Protein 1R9C (pdb70)

Foldseek 3Di:
DDPDDDAAEEEAQDPVLVVCVCCLQQVWAWDDWCVVDDPDPWTKTWTDRPNHIYIYTYDAFDPAADPDEEEDEDAPVCVVVNVVSCVVSPWAWDDWPVCGWTWTAGPRNHIYIYGNDDPVVVVVD/DDPDDDAEEEEAADVVQVVCLCCQQQVWDWDADCPKTWTDSPNHIYMYHYDAFPPDADPDEEEDEDAPVCVVVNVVSCVVSVWAWDDWDPDPWTKIWTARPRRHIYMYIHDDPVVVVD

Structure (mmCIF, N/CA/C/O backbone):
data_1R9C
#
_entry.id   1R9C
#
_cell.length_a   45.034
_cell.length_b   84.024
_cell.length_c   66.861
_cell.angle_alpha   90.00
_cell.angle_beta   90.00
_cell.angle_gamma   90.00
#
_symmetry.space_group_name_H-M   'P 21 21 2'
#
loop_
_entity.id
_entity.type
_entity.pdbx_description
1 polymer 'glutathione transferase'
2 non-polymer 'MANGANESE (II) ION'
3 water water
#
loop_
_atom_site.group_PDB
_atom_site.id
_atom_site.type_symbol
_atom_site.label_atom_id
_atom_site.label_alt_id
_atom_site.label_comp_id
_atom_site.label_asym_id
_atom_site.label_entity_id
_atom_site.label_seq_id
_atom_site.pdbx_PDB_ins_code
_atom_site.Cartn_x
_atom_site.Cartn_y
_atom_site.Cartn_z
_atom_site.occupancy
_atom_site.B_iso_or_equiv
_atom_site.auth_seq_id
_atom_site.auth_comp_id
_atom_site.auth_asym_id
_atom_site.auth_atom_id
_atom_site.pdbx_PDB_model_num
ATOM 1 N N . MET A 1 1 ? 0.647 32.140 51.616 1.00 28.69 1 MET A N 1
ATOM 2 C CA . MET A 1 1 ? 1.047 31.454 50.349 1.00 29.09 1 MET A CA 1
ATOM 3 C C . MET A 1 1 ? 2.517 31.012 50.332 1.00 28.38 1 MET A C 1
ATOM 4 O O . MET A 1 1 ? 3.408 31.768 50.763 1.00 28.14 1 MET A O 1
ATOM 9 N N . ILE A 1 2 ? 2.748 29.791 49.833 1.00 26.64 2 ILE A N 1
ATOM 10 C CA . ILE A 1 2 ? 4.088 29.223 49.645 1.00 25.90 2 ILE A CA 1
ATOM 11 C C . ILE A 1 2 ? 4.670 29.862 48.365 1.00 26.13 2 ILE A C 1
ATOM 12 O O . ILE A 1 2 ? 4.049 29.819 47.296 1.00 25.54 2 ILE A O 1
ATOM 17 N N . GLU A 1 3 ? 5.837 30.483 48.485 1.00 25.34 3 GLU A N 1
ATOM 18 C CA . GLU A 1 3 ? 6.436 31.178 47.348 1.00 24.57 3 GLU A CA 1
ATOM 19 C C . GLU A 1 3 ? 7.177 30.239 46.394 1.00 24.56 3 GLU A C 1
ATOM 20 O O . GLU A 1 3 ? 7.360 30.563 45.215 1.00 25.34 3 GLU A O 1
ATOM 26 N N . GLY A 1 4 ? 7.563 29.065 46.895 1.00 22.90 4 GLY A N 1
ATOM 27 C CA . GLY A 1 4 ? 8.356 28.099 46.157 1.00 22.70 4 GLY A CA 1
ATOM 28 C C . GLY A 1 4 ? 9.233 27.322 47.126 1.00 21.79 4 GLY A C 1
ATOM 29 O O . GLY A 1 4 ? 9.068 27.423 48.351 1.00 21.77 4 GLY A O 1
ATOM 30 N N . LEU A 1 5 ? 10.171 26.549 46.599 1.00 21.49 5 LEU A N 1
ATOM 31 C CA . LEU A 1 5 ? 11.091 25.802 47.448 1.00 22.12 5 LEU A CA 1
ATOM 32 C C . LEU A 1 5 ? 12.167 26.754 47.977 1.00 22.71 5 LEU A C 1
ATOM 33 O O . LEU A 1 5 ? 12.715 27.566 47.207 1.00 21.86 5 LEU A O 1
ATOM 38 N N . SER A 1 6 ? 12.483 26.648 49.266 1.00 21.38 6 SER A N 1
ATOM 39 C CA . SER A 1 6 ? 13.587 27.401 49.855 1.00 21.63 6 SER A CA 1
ATOM 40 C C . SER A 1 6 ? 14.883 26.606 49.686 1.00 21.75 6 SER A C 1
ATOM 41 O O . SER A 1 6 ? 15.828 27.054 49.006 1.00 21.21 6 SER A O 1
ATOM 44 N N . HIS A 1 7 ? 14.940 25.431 50.313 1.00 20.76 7 HIS A N 1
ATOM 45 C CA . HIS A 1 7 ? 16.140 24.604 50.254 1.00 20.79 7 HIS A CA 1
ATOM 46 C C . HIS A 1 7 ? 15.816 23.135 50.557 1.00 20.40 7 HIS A C 1
ATOM 47 O O . HIS A 1 7 ? 14.716 22.834 51.039 1.00 20.31 7 HIS A O 1
ATOM 54 N N . MET A 1 8 ? 16.737 22.239 50.202 1.00 20.43 8 MET A N 1
ATOM 55 C CA . MET A 1 8 ? 16.716 20.891 50.726 1.00 20.37 8 MET A CA 1
ATOM 56 C C . MET A 1 8 ? 18.019 20.641 51.486 1.00 21.04 8 MET A C 1
ATOM 57 O O . MET A 1 8 ? 19.097 21.067 51.063 1.00 21.27 8 MET A O 1
ATOM 62 N N . THR A 1 9 ? 17.914 19.972 52.637 1.00 21.55 9 THR A N 1
ATOM 63 C CA . THR A 1 9 ? 19.065 19.765 53.499 1.00 21.59 9 THR A CA 1
ATOM 64 C C . THR A 1 9 ? 19.287 18.288 53.720 1.00 22.35 9 THR A C 1
ATOM 65 O O . THR A 1 9 ? 18.370 17.580 54.140 1.00 21.71 9 THR A O 1
ATOM 69 N N . PHE A 1 10 ? 20.522 17.847 53.464 1.00 22.72 10 PHE A N 1
ATOM 70 C CA . PHE A 1 10 ? 20.968 16.471 53.727 1.00 22.55 10 PHE A CA 1
ATOM 71 C C . PHE A 1 10 ? 22.097 16.401 54.748 1.00 22.96 10 PHE A C 1
ATOM 72 O O . PHE A 1 10 ? 23.057 17.159 54.660 1.00 22.79 10 PHE A O 1
ATOM 80 N N . ILE A 1 11 ? 21.989 15.453 55.676 1.00 21.10 11 ILE A N 1
ATOM 81 C CA . ILE A 1 11 ? 23.035 15.159 56.646 1.00 20.91 11 ILE A CA 1
ATOM 82 C C . ILE A 1 11 ? 23.848 13.987 56.068 1.00 21.02 11 ILE A C 1
ATOM 83 O O . ILE A 1 11 ? 23.279 13.032 55.547 1.00 20.80 11 ILE A O 1
ATOM 88 N N . VAL A 1 12 ? 25.174 14.121 56.072 1.00 21.29 12 VAL A N 1
ATOM 89 C CA . VAL A 1 12 ? 26.052 13.179 55.396 1.00 21.01 12 VAL A CA 1
ATOM 90 C C . VAL A 1 12 ? 27.265 12.959 56.289 1.00 21.45 12 VAL A C 1
ATOM 91 O O . VAL A 1 12 ? 27.649 13.852 57.049 1.00 21.53 12 VAL A O 1
ATOM 95 N N . ARG A 1 13 ? 27.844 11.764 56.226 1.00 21.59 13 ARG A N 1
ATOM 96 C CA . ARG A 1 13 ? 28.992 11.401 57.048 1.00 22.05 13 ARG A CA 1
ATOM 97 C C . ARG A 1 13 ? 30.267 12.113 56.574 1.00 21.95 13 ARG A C 1
ATOM 98 O O . ARG A 1 13 ? 31.126 12.482 57.392 1.00 21.33 13 ARG A O 1
ATOM 106 N N . ASP A 1 14 ? 30.382 12.286 55.260 1.00 21.12 14 ASP A N 1
ATOM 107 C CA . ASP A 1 14 ? 31.601 12.786 54.620 1.00 21.50 14 ASP A CA 1
ATOM 108 C C . ASP A 1 14 ? 31.274 13.939 53.682 1.00 21.60 14 ASP A C 1
ATOM 109 O O . ASP A 1 14 ? 30.904 13.713 52.530 1.00 20.21 14 ASP A O 1
ATOM 114 N N . LEU A 1 15 ? 31.453 15.165 54.167 1.00 20.73 15 LEU A N 1
ATOM 115 C CA . LEU A 1 15 ? 31.173 16.363 53.381 1.00 21.35 15 LEU A CA 1
ATOM 116 C C . LEU A 1 15 ? 31.943 16.479 52.067 1.00 20.97 15 LEU A C 1
ATOM 117 O O . LEU A 1 15 ? 31.459 17.090 51.082 1.00 21.78 15 LEU A O 1
ATOM 122 N N . GLU A 1 16 ? 33.185 15.992 52.079 1.00 20.24 16 GLU A N 1
ATOM 123 C CA . GLU A 1 16 ? 34.039 16.081 50.904 1.00 20.46 16 GLU A CA 1
ATOM 124 C C . GLU A 1 16 ? 33.487 15.203 49.805 1.00 20.39 16 GLU A C 1
ATOM 125 O O . GLU A 1 16 ? 33.287 15.662 48.684 1.00 20.27 16 GLU A O 1
ATOM 131 N N . ARG A 1 17 ? 33.169 13.960 50.147 1.00 20.89 17 ARG A N 1
ATOM 132 C CA . ARG A 1 17 ? 32.627 13.022 49.160 1.00 22.32 17 ARG A CA 1
ATOM 133 C C . ARG A 1 17 ? 31.271 13.500 48.658 1.00 22.19 17 ARG A C 1
ATOM 134 O O . ARG A 1 17 ? 30.995 13.417 47.464 1.00 21.36 17 ARG A O 1
ATOM 142 N N . MET A 1 18 ? 30.419 13.991 49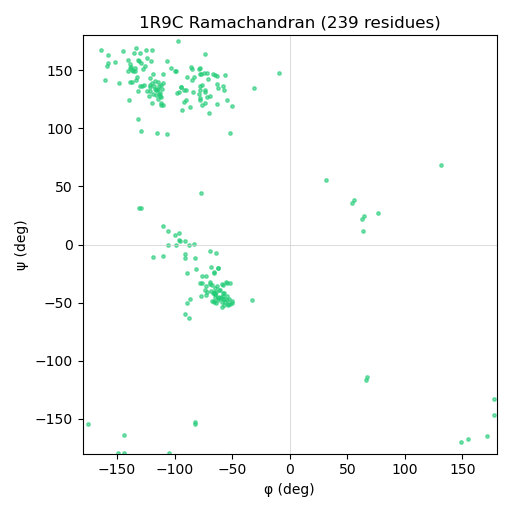.564 1.00 21.78 18 MET A N 1
ATOM 143 C CA . MET A 1 18 ? 29.103 14.490 49.143 1.00 21.57 18 MET A CA 1
ATOM 144 C C . MET A 1 18 ? 29.273 15.667 48.163 1.00 21.01 18 MET A C 1
ATOM 145 O O . MET A 1 18 ? 28.519 15.769 47.207 1.00 21.54 18 MET A O 1
ATOM 150 N N . THR A 1 19 ? 30.250 16.542 48.415 1.00 20.66 19 THR A N 1
ATOM 151 C CA . THR A 1 19 ? 30.583 17.645 47.520 1.00 19.58 19 THR A CA 1
ATOM 152 C C . THR A 1 19 ? 30.846 17.078 46.107 1.00 20.97 19 THR A C 1
ATOM 153 O O . THR A 1 19 ? 30.318 17.589 45.102 1.00 19.63 19 THR A O 1
ATOM 157 N N . ARG A 1 20 ? 31.659 16.011 46.044 1.00 21.07 20 ARG A N 1
ATOM 158 C CA . ARG A 1 20 ? 32.049 15.434 44.760 1.00 22.00 20 ARG A CA 1
ATOM 159 C C . ARG A 1 20 ? 30.836 14.826 44.046 1.00 22.04 20 ARG A C 1
ATOM 160 O O . ARG A 1 20 ? 30.681 14.984 42.837 1.00 22.57 20 ARG A O 1
ATOM 168 N N . ILE A 1 21 ? 29.978 14.148 44.802 1.00 21.18 21 ILE A N 1
ATOM 169 C CA . ILE A 1 21 ? 28.703 13.658 44.266 1.00 21.94 21 ILE A CA 1
ATOM 170 C C . ILE A 1 21 ? 27.852 14.798 43.686 1.00 21.78 21 ILE A C 1
ATOM 171 O O . ILE A 1 21 ? 27.411 14.709 42.541 1.00 21.90 21 ILE A O 1
ATOM 176 N N . LEU A 1 22 ? 27.625 15.873 44.454 1.00 21.66 22 LEU A N 1
ATOM 177 C CA . LEU A 1 22 ? 26.729 16.919 43.977 1.00 20.35 22 LEU A CA 1
ATOM 178 C C . LEU A 1 22 ? 27.341 17.640 42.773 1.00 20.99 22 LEU A C 1
ATOM 179 O O . LEU A 1 22 ? 26.626 18.028 41.845 1.00 20.90 22 LEU A O 1
ATOM 184 N N . GLU A 1 23 ? 28.668 17.794 42.772 1.00 19.59 23 GLU A N 1
ATOM 185 C CA . GLU A 1 23 ? 29.349 18.422 41.645 1.00 20.11 23 GLU A CA 1
ATOM 186 C C . GLU A 1 23 ? 29.362 17.484 40.420 1.00 20.91 23 GLU A C 1
ATOM 187 O O . GLU A 1 23 ? 29.123 17.923 39.286 1.00 19.63 23 GLU A O 1
ATOM 193 N N . GLY A 1 24 ? 29.594 16.198 40.681 1.00 20.98 24 GLY A N 1
ATOM 194 C CA . GLY A 1 24 ? 29.790 15.214 39.629 1.00 21.65 24 GLY A CA 1
ATOM 195 C C . GLY A 1 24 ? 28.476 14.908 38.926 1.00 22.39 24 GLY A C 1
ATOM 196 O O . GLY A 1 24 ? 28.449 14.829 37.692 1.00 23.49 24 GLY A O 1
ATOM 197 N N . VAL A 1 25 ? 27.401 14.741 39.695 1.00 21.87 25 VAL A N 1
ATOM 198 C CA . VAL A 1 25 ? 26.107 14.356 39.112 1.00 21.96 25 VAL A CA 1
ATOM 199 C C . VAL A 1 25 ? 25.327 15.577 38.645 1.00 22.45 25 VAL A C 1
ATOM 200 O O . VAL A 1 25 ? 24.825 15.578 37.520 1.00 22.31 25 VAL A O 1
ATOM 204 N N . PHE A 1 26 ? 25.235 16.618 39.478 1.00 21.78 26 PHE A N 1
ATOM 205 C CA . PHE A 1 26 ? 24.329 17.715 39.160 1.00 22.74 26 PHE A CA 1
ATOM 206 C C . PHE A 1 26 ? 24.999 18.988 38.671 1.00 22.71 26 PHE A C 1
ATOM 207 O O . PHE A 1 26 ? 24.310 19.948 38.388 1.00 22.96 26 PHE A O 1
ATOM 215 N N . ASP A 1 27 ? 26.334 18.999 38.575 1.00 22.33 27 ASP A N 1
ATOM 216 C CA . ASP A 1 27 ? 27.086 20.226 38.373 1.00 23.10 27 ASP A CA 1
ATOM 217 C C . ASP A 1 27 ? 26.747 21.274 39.442 1.00 23.47 27 ASP A C 1
ATOM 218 O O . ASP A 1 27 ? 26.679 22.461 39.162 1.00 23.04 27 ASP A O 1
ATOM 223 N N . ALA A 1 28 ? 26.507 20.818 40.667 1.00 22.55 28 ALA A N 1
ATOM 224 C CA . ALA A 1 28 ? 26.290 21.751 41.769 1.00 23.38 28 ALA A CA 1
ATOM 225 C C . ALA A 1 28 ? 27.482 22.693 41.900 1.00 23.38 28 ALA A C 1
ATOM 226 O O . ALA A 1 28 ? 28.612 22.272 41.705 1.00 21.96 28 ALA A O 1
ATOM 228 N N . ARG A 1 29 ? 27.214 23.945 42.288 1.00 23.97 29 ARG A N 1
ATOM 229 C CA . ARG A 1 29 ? 28.226 24.979 42.514 1.00 25.42 29 ARG A CA 1
ATOM 230 C C . ARG A 1 29 ? 28.251 25.270 44.031 1.00 25.09 29 ARG A C 1
ATOM 231 O O . ARG A 1 29 ? 27.222 25.620 44.621 1.00 24.36 29 ARG A O 1
ATOM 239 N N . GLU A 1 30 ? 29.412 25.094 44.658 1.00 24.91 30 GLU A N 1
ATOM 240 C CA . GLU A 1 30 ? 29.551 25.407 46.078 1.00 24.85 30 GLU A CA 1
ATOM 241 C C . GLU A 1 30 ? 29.578 26.914 46.266 1.00 24.20 30 GLU A C 1
ATOM 242 O O . GLU A 1 30 ? 30.435 27.610 45.696 1.00 24.73 30 GLU A O 1
ATOM 248 N N . VAL A 1 31 ? 28.644 27.422 47.060 1.00 22.99 31 VAL A N 1
ATOM 249 C CA . VAL A 1 31 ? 28.584 28.872 47.347 1.00 22.75 31 VAL A CA 1
ATOM 250 C C . VAL A 1 31 ? 28.963 29.250 48.785 1.00 22.80 31 VAL A C 1
ATOM 251 O O . VAL A 1 31 ? 29.103 30.438 49.105 1.00 22.69 31 VAL A O 1
ATOM 255 N N . TYR A 1 32 ? 29.099 28.258 49.661 1.00 22.97 32 TYR A N 1
ATOM 256 C CA . TYR A 1 32 ? 29.409 28.546 51.065 1.00 23.17 32 TYR A CA 1
ATOM 257 C C . TYR A 1 32 ? 29.984 27.318 51.732 1.00 22.64 32 TYR A C 1
ATOM 258 O O . TYR A 1 32 ? 29.522 26.201 51.471 1.00 22.99 32 TYR A O 1
ATOM 267 N N . ALA A 1 33 ? 30.974 27.547 52.602 1.00 21.13 33 ALA A N 1
ATOM 268 C CA . ALA A 1 33 ? 31.495 26.515 53.496 1.00 21.05 33 ALA A CA 1
ATOM 269 C C . ALA A 1 33 ? 31.766 27.118 54.871 1.00 21.24 33 ALA A C 1
ATOM 270 O O . ALA A 1 33 ? 32.512 28.096 55.002 1.00 20.65 33 ALA A O 1
ATOM 272 N N . SER A 1 34 ? 31.162 26.529 55.899 1.00 21.24 34 SER A N 1
ATOM 273 C CA . SER A 1 34 ? 31.384 26.976 57.268 1.00 22.40 34 SER A CA 1
ATOM 274 C C . SER A 1 34 ? 32.845 26.824 57.709 1.00 23.38 34 SER A C 1
ATOM 275 O O . SER A 1 34 ? 33.281 27.503 58.627 1.00 22.51 34 SER A O 1
ATOM 278 N N . ASP A 1 35 ? 33.604 25.967 57.030 1.00 25.65 35 ASP A N 1
ATOM 279 C CA . ASP A 1 35 ? 35.063 25.838 57.280 1.00 27.50 35 ASP A CA 1
ATOM 280 C C . ASP A 1 35 ? 35.908 27.096 57.010 1.00 28.28 35 ASP A C 1
ATOM 281 O O . ASP A 1 35 ? 37.040 27.219 57.522 1.00 27.88 35 ASP A O 1
ATOM 286 N N . THR A 1 36 ? 35.377 28.025 56.212 1.00 29.37 36 THR A N 1
ATOM 287 C CA . THR A 1 36 ? 36.008 29.344 56.025 1.00 31.15 36 THR A CA 1
ATOM 288 C C . THR A 1 36 ? 35.927 30.199 57.305 1.00 31.96 36 THR A C 1
ATOM 289 O O . THR A 1 36 ? 36.515 31.283 57.383 1.00 32.80 36 THR A O 1
ATOM 293 N N . GLU A 1 37 ? 35.225 29.692 58.320 1.00 33.03 37 GLU A N 1
ATOM 294 C CA . GLU A 1 37 ? 35.084 30.375 59.611 1.00 33.48 37 GLU A CA 1
ATOM 295 C C . GLU A 1 37 ? 36.050 29.854 60.682 1.00 33.35 37 GLU A C 1
ATOM 296 O O . GLU A 1 37 ? 36.425 28.680 60.687 1.00 33.29 37 GLU A O 1
ATOM 302 N N . GLN A 1 38 ? 36.444 30.733 61.597 1.00 32.98 38 GLN A N 1
ATOM 303 C CA . GLN A 1 38 ? 37.247 30.319 62.747 1.00 32.40 38 GLN A CA 1
ATOM 304 C C . GLN A 1 38 ? 36.324 29.678 63.782 1.00 32.00 38 GLN A C 1
ATOM 305 O O . GLN A 1 38 ? 35.135 30.018 63.844 1.00 32.53 38 GLN A O 1
ATOM 307 N N . PHE A 1 39 ? 36.869 28.748 64.573 1.00 30.89 39 PHE A N 1
ATOM 308 C CA . PHE A 1 39 ? 36.131 28.064 65.645 1.00 29.85 39 PHE A CA 1
ATOM 309 C C . PHE A 1 39 ? 34.615 27.890 65.352 1.00 28.85 39 PHE A C 1
ATOM 310 O O . PHE A 1 39 ? 33.776 28.347 66.121 1.00 29.27 39 PHE A O 1
ATOM 318 N N . SER A 1 40 ? 34.263 27.276 64.227 1.00 27.69 40 SER A N 1
ATOM 319 C CA . SER A 1 40 ? 32.898 26.775 64.065 1.00 26.04 40 SER A CA 1
ATOM 320 C C . SER A 1 40 ? 33.076 25.268 64.100 1.00 24.73 40 SER A C 1
ATOM 321 O O . SER A 1 40 ? 33.844 24.716 63.306 1.00 25.83 40 SER A O 1
ATOM 324 N N . LEU A 1 41 ? 32.440 24.609 65.060 1.00 21.61 41 LEU A N 1
ATOM 325 C CA . LEU A 1 41 ? 32.623 23.170 65.231 1.00 19.93 41 LEU A CA 1
ATOM 326 C C . LEU A 1 41 ? 31.843 22.361 64.205 1.00 19.93 41 LEU A C 1
ATOM 327 O O . LEU A 1 41 ? 32.348 21.402 63.632 1.00 20.08 41 LEU A O 1
ATOM 332 N N . SER A 1 42 ? 30.600 22.754 63.990 1.00 19.28 42 SER A N 1
ATOM 333 C CA . SER A 1 42 ? 29.748 22.078 63.038 1.00 20.13 42 SER A CA 1
ATOM 334 C C . SER A 1 42 ? 30.198 22.463 61.626 1.00 19.84 42 SER A C 1
ATOM 335 O O . SER A 1 42 ? 30.697 23.579 61.403 1.00 19.92 42 SER A O 1
ATOM 338 N N . ARG A 1 43 ? 30.051 21.525 60.697 1.00 19.73 43 ARG A N 1
ATOM 339 C CA . ARG A 1 43 ? 30.497 21.715 59.321 1.00 19.51 43 ARG A CA 1
ATOM 340 C C . ARG A 1 43 ? 29.348 21.609 58.326 1.00 19.20 43 ARG A C 1
ATOM 341 O O . ARG A 1 43 ? 28.672 20.597 58.256 1.00 19.01 43 ARG A O 1
ATOM 349 N N . GLU A 1 44 ? 29.138 22.673 57.558 1.00 18.90 44 GLU A N 1
ATOM 350 C CA . GLU A 1 44 ? 28.076 22.688 56.565 1.00 19.95 44 GLU A CA 1
ATOM 351 C C . GLU A 1 44 ? 28.582 23.344 55.281 1.00 19.34 44 GLU A C 1
ATOM 352 O O . GLU A 1 44 ? 29.552 24.120 55.315 1.00 18.81 44 GLU A O 1
ATOM 358 N N . LYS A 1 45 ? 27.949 23.000 54.158 1.00 18.79 45 LYS A N 1
ATOM 359 C CA . LYS A 1 45 ? 28.176 23.669 52.891 1.00 19.45 45 LYS A CA 1
ATOM 360 C C . LYS A 1 45 ? 26.852 23.917 52.217 1.00 19.28 45 LYS A C 1
ATOM 361 O O . LYS A 1 45 ? 25.910 23.135 52.398 1.00 20.04 45 LYS A O 1
ATOM 367 N N . PHE A 1 46 ? 26.782 24.999 51.434 1.00 19.83 46 PHE A N 1
ATOM 368 C CA . PHE A 1 46 ? 25.609 25.310 50.616 1.00 19.97 46 PHE A CA 1
ATOM 369 C C . PHE A 1 46 ? 26.021 25.208 49.137 1.00 20.93 46 PHE A C 1
ATOM 370 O O . PHE A 1 46 ? 27.134 25.660 48.743 1.00 20.35 46 PHE A O 1
ATOM 378 N N . PHE A 1 47 ? 25.117 24.645 48.329 1.00 19.97 47 PHE A N 1
ATOM 379 C CA . PHE A 1 47 ? 25.330 24.547 46.904 1.00 21.37 47 PHE A CA 1
ATOM 380 C C . PHE A 1 47 ? 24.136 25.076 46.154 1.00 21.18 47 PHE A C 1
ATOM 381 O O . PHE A 1 47 ? 23.000 25.070 46.670 1.00 21.48 47 PHE A O 1
ATOM 389 N N . LEU A 1 48 ? 24.396 25.497 44.912 1.00 20.78 48 LEU A N 1
ATOM 390 C CA . LEU A 1 48 ? 23.322 25.775 43.969 1.00 20.77 48 LEU A CA 1
ATOM 391 C C . LEU A 1 48 ? 23.372 24.775 42.804 1.00 20.52 48 LEU A C 1
ATOM 392 O O . LEU A 1 48 ? 24.448 24.473 42.234 1.00 20.67 48 LEU A O 1
ATOM 397 N N . ILE A 1 49 ? 22.196 24.246 42.488 1.00 20.88 49 ILE A N 1
ATOM 398 C CA . ILE A 1 49 ? 21.979 23.489 41.261 1.00 20.94 49 ILE A CA 1
ATOM 399 C C . ILE A 1 49 ? 20.986 24.348 40.485 1.00 21.17 49 ILE A C 1
ATOM 400 O O . ILE A 1 49 ? 19.806 24.305 40.758 1.00 20.43 49 ILE A O 1
ATOM 405 N N . GLY A 1 50 ? 21.490 25.174 39.568 1.00 22.22 50 GLY A N 1
ATOM 406 C CA . GLY A 1 50 ? 20.673 26.188 38.931 1.00 22.50 50 GLY A CA 1
ATOM 407 C C . GLY A 1 50 ? 20.282 27.195 40.013 1.00 23.05 50 GLY A C 1
ATOM 408 O O . GLY A 1 50 ? 21.137 27.844 40.626 1.00 22.41 50 GLY A O 1
ATOM 409 N N . ASP A 1 51 ? 18.992 27.294 40.287 1.00 22.97 51 ASP A N 1
ATOM 410 C CA . ASP A 1 51 ? 18.543 28.158 41.375 1.00 24.56 51 ASP A CA 1
ATOM 411 C C . ASP A 1 51 ? 18.107 27.331 42.610 1.00 24.00 51 ASP A C 1
ATOM 412 O O . ASP A 1 51 ? 17.514 27.876 43.540 1.00 23.88 51 ASP A O 1
ATOM 417 N N . ILE A 1 52 ? 18.410 26.044 42.634 1.00 22.71 52 ILE A N 1
ATOM 418 C CA . ILE A 1 52 ? 18.016 25.218 43.784 1.00 22.87 52 ILE A CA 1
ATOM 419 C C . ILE A 1 52 ? 19.112 25.220 44.854 1.00 22.75 52 ILE A C 1
ATOM 420 O O . ILE A 1 52 ? 20.258 24.884 44.582 1.00 22.10 52 ILE A O 1
ATOM 425 N N . TRP A 1 53 ? 18.737 25.611 46.072 1.00 22.04 53 TRP A N 1
ATOM 426 C CA . TRP A 1 53 ? 19.639 25.621 47.219 1.00 21.45 53 TRP A CA 1
ATOM 427 C C . TRP A 1 53 ? 19.633 24.248 47.878 1.00 22.12 53 TRP A C 1
ATOM 428 O O . TRP A 1 53 ? 18.577 23.786 48.343 1.00 22.39 53 TRP A O 1
ATOM 439 N N . VAL A 1 54 ? 20.802 23.606 47.891 1.00 20.37 54 VAL A N 1
ATOM 440 C CA . VAL A 1 54 ? 21.017 22.390 48.633 1.00 21.49 54 VAL A CA 1
ATOM 441 C C . VAL A 1 54 ? 21.990 22.691 49.754 1.00 20.81 54 VAL A C 1
ATOM 442 O O . VAL A 1 54 ? 23.057 23.274 49.514 1.00 21.35 54 VAL A O 1
ATOM 446 N N . ALA A 1 55 ? 21.641 22.282 50.963 1.00 20.83 55 ALA A N 1
ATOM 447 C CA . ALA A 1 55 ? 22.550 22.413 52.104 1.00 21.03 55 ALA A CA 1
ATOM 448 C C . ALA A 1 55 ? 22.956 21.019 52.561 1.00 22.10 55 ALA A C 1
ATOM 449 O O . ALA A 1 55 ? 22.119 20.130 52.648 1.00 21.98 55 ALA A O 1
ATOM 451 N N . ILE A 1 56 ? 24.246 20.834 52.857 1.00 21.53 56 ILE A N 1
ATOM 452 C CA . ILE A 1 56 ? 24.698 19.618 53.494 1.00 21.23 56 ILE A CA 1
ATOM 453 C C . ILE A 1 56 ? 25.384 19.929 54.808 1.00 22.00 56 ILE A C 1
ATOM 454 O O . ILE A 1 56 ? 26.085 20.954 54.934 1.00 21.50 56 ILE A O 1
ATOM 459 N N . MET A 1 57 ? 25.172 19.042 55.785 1.00 21.77 57 MET A N 1
ATOM 460 C CA . MET A 1 57 ? 25.815 19.159 57.089 1.00 23.20 57 MET A CA 1
ATOM 461 C C . MET A 1 57 ? 26.381 17.810 57.486 1.00 22.23 57 MET A C 1
ATOM 462 O O . MET A 1 57 ? 25.788 16.792 57.190 1.00 21.76 57 MET A O 1
ATOM 467 N N . GLN A 1 58 ? 27.558 17.803 58.108 1.00 22.76 58 GLN A N 1
ATOM 468 C CA . GLN A 1 58 ? 28.171 16.549 58.528 1.00 23.22 58 GLN A CA 1
ATOM 469 C C . GLN A 1 58 ? 27.422 16.000 59.732 1.00 23.76 58 GLN A C 1
ATOM 470 O O . GLN A 1 58 ? 27.146 16.724 60.696 1.00 22.56 58 GLN A O 1
ATOM 476 N N . GLY A 1 59 ? 27.085 14.721 59.659 1.00 24.25 59 GLY A N 1
ATOM 477 C CA . GLY A 1 59 ? 26.366 14.044 60.720 1.00 26.41 59 GLY A CA 1
ATOM 478 C C . GLY A 1 59 ? 26.245 12.573 60.375 1.00 28.07 59 GLY A C 1
ATOM 479 O O . GLY A 1 59 ? 27.072 12.047 59.636 1.00 27.98 59 GLY A O 1
ATOM 480 N N . GLU A 1 60 ? 25.221 11.910 60.919 1.00 28.81 60 GLU A N 1
ATOM 481 C CA . GLU A 1 60 ? 25.045 10.473 60.703 1.00 30.02 60 GLU A CA 1
ATOM 482 C C . GLU A 1 60 ? 24.302 10.221 59.400 1.00 29.97 60 GLU A C 1
ATOM 483 O O . GLU A 1 60 ? 23.539 11.076 58.944 1.00 29.71 60 GLU A O 1
ATOM 489 N N . LYS A 1 61 ? 24.573 9.076 58.778 1.00 29.93 61 LYS A N 1
ATOM 490 C CA . LYS A 1 61 ? 23.868 8.656 57.561 1.00 30.44 61 LYS A CA 1
ATOM 491 C C . LYS A 1 61 ? 22.460 8.209 57.914 1.00 31.03 61 LYS A C 1
ATOM 492 O O . LYS A 1 61 ? 22.171 7.905 59.081 1.00 30.77 61 LYS A O 1
ATOM 494 N N . LEU A 1 62 ? 21.592 8.121 56.908 1.00 31.94 62 LEU A N 1
ATOM 495 C CA . LEU A 1 62 ? 20.276 7.514 57.138 1.00 33.16 62 LEU A CA 1
ATOM 496 C C . LEU A 1 62 ? 20.454 6.040 57.524 1.00 33.25 62 LEU A C 1
ATOM 497 O O . LEU A 1 62 ? 21.277 5.328 56.939 1.00 33.74 62 LEU A O 1
ATOM 502 N N . ALA A 1 63 ? 19.689 5.593 58.513 1.00 33.48 63 ALA A N 1
ATOM 503 C CA . ALA A 1 63 ? 19.753 4.219 59.000 1.00 33.21 63 ALA A CA 1
ATOM 504 C C . ALA A 1 63 ? 19.585 3.162 57.890 1.00 33.13 63 ALA A C 1
ATOM 505 O O . ALA A 1 63 ? 20.380 2.216 57.761 1.00 33.27 63 ALA A O 1
ATOM 507 N N . GLU A 1 64 ? 18.520 3.332 57.116 1.00 32.23 64 GLU A N 1
ATOM 508 C CA . GLU A 1 64 ? 18.107 2.380 56.101 1.00 31.10 64 GLU A CA 1
ATOM 509 C C . GLU A 1 64 ? 17.830 3.148 54.803 1.00 29.24 64 GLU A C 1
ATOM 510 O O . GLU A 1 64 ? 17.601 4.352 54.819 1.00 28.02 64 GLU A O 1
ATOM 516 N N . ARG A 1 65 ? 17.879 2.431 53.685 1.00 27.27 65 ARG A N 1
ATOM 517 C CA . ARG A 1 65 ? 17.384 2.926 52.420 1.00 25.87 65 ARG A CA 1
ATOM 518 C C . ARG A 1 65 ? 15.852 2.850 52.409 1.00 24.11 65 ARG A C 1
ATOM 519 O O . ARG A 1 65 ? 15.267 1.973 53.016 1.00 23.26 65 ARG A O 1
ATOM 527 N N . SER A 1 66 ? 15.220 3.797 51.740 1.00 21.99 66 SER A N 1
ATOM 528 C CA . SER A 1 66 ? 13.761 3.802 51.604 1.00 20.87 66 SER A CA 1
ATOM 529 C C . SER A 1 66 ? 13.448 4.331 50.201 1.00 20.07 66 SER A C 1
ATOM 530 O O . SER A 1 66 ? 14.353 4.666 49.426 1.00 19.43 66 SER A O 1
ATOM 533 N N . TYR A 1 67 ? 12.167 4.425 49.870 1.00 20.41 67 TYR A N 1
ATOM 534 C CA . TYR A 1 67 ? 11.803 4.903 48.542 1.00 20.67 67 TYR A CA 1
ATOM 535 C C . TYR A 1 67 ? 11.405 6.386 48.575 1.00 20.28 67 TYR A C 1
ATOM 536 O O . TYR A 1 67 ? 10.935 6.924 47.585 1.00 19.72 67 TYR A O 1
ATOM 545 N N . ASN A 1 68 ? 11.597 7.052 49.719 1.00 19.38 68 ASN A N 1
ATOM 546 C CA . ASN A 1 68 ? 11.538 8.513 49.740 1.00 19.33 68 ASN A CA 1
ATOM 547 C C . ASN A 1 68 ? 12.645 8.998 48.841 1.00 19.66 68 ASN A C 1
ATOM 548 O O . ASN A 1 68 ? 13.766 8.477 48.897 1.00 19.28 68 ASN A O 1
ATOM 553 N N . HIS A 1 69 ? 12.359 9.971 47.974 1.00 19.30 69 HIS A N 1
ATOM 554 C CA . HIS A 1 69 ? 13.348 10.366 47.000 1.00 20.22 69 HIS A CA 1
ATOM 555 C C . HIS A 1 69 ? 13.076 11.796 46.493 1.00 20.15 69 HIS A C 1
ATOM 556 O O . HIS A 1 69 ? 11.951 12.307 46.592 1.00 20.59 69 HIS A O 1
ATOM 563 N N . ILE A 1 70 ? 14.135 12.431 46.016 1.00 20.89 70 ILE A N 1
ATOM 564 C CA . ILE A 1 70 ? 14.032 13.734 45.369 1.00 21.98 70 ILE A CA 1
ATOM 565 C C . ILE A 1 70 ? 14.467 13.556 43.926 1.00 21.99 70 ILE A C 1
ATOM 566 O O . ILE A 1 70 ? 15.538 12.978 43.665 1.00 22.33 70 ILE A O 1
ATOM 571 N N . ALA A 1 71 ? 13.683 14.097 43.002 1.00 21.72 71 ALA A N 1
ATOM 572 C CA . ALA A 1 71 ? 13.896 13.883 41.569 1.00 21.52 71 ALA A CA 1
ATOM 573 C C . ALA A 1 71 ? 14.170 15.193 40.854 1.00 21.51 71 ALA A C 1
ATOM 574 O O . ALA A 1 71 ? 13.439 16.168 41.029 1.00 22.47 71 ALA A O 1
ATOM 576 N N . PHE A 1 72 ? 15.251 15.204 40.078 1.00 21.29 72 PHE A N 1
ATOM 577 C CA . PHE A 1 72 ? 15.613 16.335 39.218 1.00 21.28 72 PHE A CA 1
ATOM 578 C C . PHE A 1 72 ? 15.275 16.063 37.759 1.00 20.92 72 PHE A C 1
ATOM 579 O O . PHE A 1 72 ? 15.285 14.926 37.291 1.00 20.98 72 PHE A O 1
ATOM 587 N N . LYS A 1 73 ? 15.003 17.120 37.013 1.00 21.23 73 LYS A N 1
ATOM 588 C CA . LYS A 1 73 ? 14.596 16.978 35.610 1.00 22.03 73 LYS A CA 1
ATOM 589 C C . LYS A 1 73 ? 15.784 17.044 34.651 1.00 22.06 73 LYS A C 1
ATOM 590 O O . LYS A 1 73 ? 16.630 17.932 34.754 1.00 21.43 73 LYS A O 1
ATOM 596 N N . ILE A 1 74 ? 15.830 16.102 33.708 1.00 21.01 74 ILE A N 1
ATOM 597 C CA . ILE A 1 74 ? 16.850 16.117 32.664 1.00 21.66 74 ILE A CA 1
ATOM 598 C C . ILE A 1 74 ? 16.139 15.854 31.339 1.00 21.61 74 ILE A C 1
ATOM 599 O O . ILE A 1 74 ? 14.961 15.474 31.324 1.00 20.86 74 ILE A O 1
ATOM 604 N N . ASP A 1 75 ? 16.862 16.050 30.242 1.00 20.88 75 ASP A N 1
ATOM 605 C CA . ASP A 1 75 ? 16.322 15.824 28.927 1.00 21.75 75 ASP A CA 1
ATOM 606 C C . ASP A 1 75 ? 16.572 14.393 28.541 1.00 22.10 75 ASP A C 1
ATOM 607 O O . ASP A 1 75 ? 17.625 13.833 28.858 1.00 22.46 75 ASP A O 1
ATOM 612 N N . ASP A 1 76 ? 15.625 13.796 27.831 1.00 22.29 76 ASP A N 1
ATOM 613 C CA . ASP A 1 76 ? 15.799 12.409 27.409 1.00 23.49 76 ASP A CA 1
ATOM 614 C C . ASP A 1 76 ? 17.125 12.109 26.691 1.00 22.98 76 ASP A C 1
ATOM 615 O O . ASP A 1 76 ? 17.670 11.001 26.839 1.00 22.58 76 ASP A O 1
ATOM 620 N N . ALA A 1 77 ? 17.639 13.085 25.935 1.00 22.35 77 ALA A N 1
ATOM 621 C CA . ALA A 1 77 ? 18.879 12.909 25.171 1.00 22.41 77 ALA A CA 1
ATOM 622 C C . ALA A 1 77 ? 20.108 12.707 26.060 1.00 22.08 77 ALA A C 1
ATOM 623 O O . ALA A 1 77 ? 21.104 12.129 25.618 1.00 21.94 77 ALA A O 1
ATOM 625 N N . ASP A 1 78 ? 20.038 13.175 27.301 1.00 21.55 78 ASP A N 1
ATOM 626 C CA . ASP A 1 78 ? 21.174 13.094 28.219 1.00 21.56 78 ASP A CA 1
ATOM 627 C C . ASP A 1 78 ? 21.087 11.876 29.134 1.00 21.91 78 ASP A C 1
ATOM 628 O O . ASP A 1 78 ? 21.927 11.701 30.006 1.00 22.33 78 ASP A O 1
ATOM 633 N N . PHE A 1 79 ? 20.078 11.033 28.938 1.00 22.04 79 PHE A N 1
ATOM 634 C CA . PHE A 1 79 ? 19.886 9.890 29.835 1.00 22.24 79 PHE A CA 1
ATOM 635 C C . PHE A 1 79 ? 21.166 9.029 29.964 1.00 22.30 79 PHE A C 1
ATOM 636 O O . PHE A 1 79 ? 21.616 8.756 31.066 1.00 21.58 79 PHE A O 1
ATOM 644 N N . ASP A 1 80 ? 21.748 8.615 28.845 1.00 21.88 80 ASP A N 1
ATOM 645 C CA . ASP A 1 80 ? 22.932 7.762 28.907 1.00 22.82 80 ASP A CA 1
ATOM 646 C C . ASP A 1 80 ? 24.164 8.463 29.50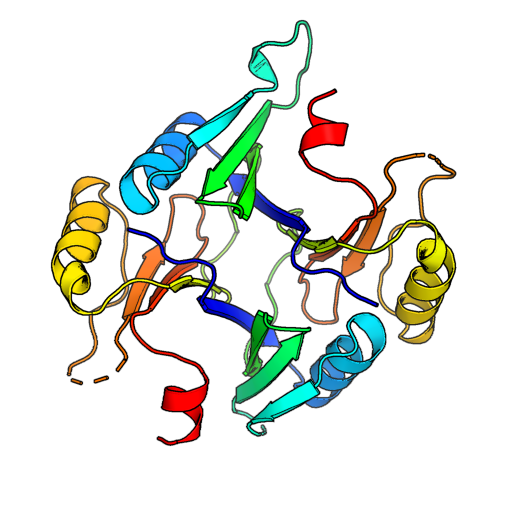7 1.00 22.63 80 ASP A C 1
ATOM 647 O O . ASP A 1 80 ? 24.878 7.870 30.295 1.00 20.85 80 ASP A O 1
ATOM 652 N N . ARG A 1 81 ? 24.385 9.725 29.138 1.00 23.36 81 ARG A N 1
ATOM 653 C CA . ARG A 1 81 ? 25.372 10.602 29.790 1.00 24.53 81 ARG A CA 1
ATOM 654 C C . ARG A 1 81 ? 25.257 10.642 31.316 1.00 23.83 81 ARG A C 1
ATOM 655 O O . ARG A 1 81 ? 26.264 10.563 32.052 1.00 23.02 81 ARG A O 1
ATOM 663 N N . TYR A 1 82 ? 24.034 10.841 31.807 1.00 23.41 82 TYR A N 1
ATOM 664 C CA . TYR A 1 82 ? 23.847 10.920 33.247 1.00 22.70 82 TYR A CA 1
ATOM 665 C C . TYR A 1 82 ? 24.069 9.582 33.934 1.00 22.90 82 TYR A C 1
ATOM 666 O O . TYR A 1 82 ? 24.562 9.534 35.048 1.00 23.49 82 TYR A O 1
ATOM 675 N N . ALA A 1 83 ? 23.705 8.499 33.265 1.00 23.02 83 ALA A N 1
ATOM 676 C CA . ALA A 1 83 ? 23.924 7.170 33.811 1.00 23.73 83 ALA A CA 1
ATOM 677 C C . ALA A 1 83 ? 25.436 6.917 33.957 1.00 24.86 83 ALA A C 1
ATOM 678 O O . ALA A 1 83 ? 25.895 6.326 34.956 1.00 24.45 83 ALA A O 1
ATOM 680 N N . GLU A 1 84 ? 26.180 7.367 32.938 1.00 25.98 84 GLU A N 1
ATOM 681 C CA . GLU A 1 84 ? 27.646 7.413 32.931 1.00 26.95 84 GLU A CA 1
ATOM 682 C C . GLU A 1 84 ? 28.237 8.201 34.099 1.00 27.13 84 GLU A C 1
ATOM 683 O O . GLU A 1 84 ? 29.167 7.716 34.753 1.00 27.31 84 GLU A O 1
ATOM 689 N N . ARG A 1 85 ? 27.734 9.422 34.335 1.00 26.41 85 ARG A N 1
ATOM 690 C CA . ARG A 1 85 ? 28.222 10.254 35.434 1.00 26.73 85 ARG A CA 1
ATOM 691 C C . ARG A 1 85 ? 28.036 9.497 36.752 1.00 25.69 85 ARG A C 1
ATOM 692 O O . ARG A 1 85 ? 28.943 9.431 37.579 1.00 25.05 85 ARG A O 1
ATOM 700 N N . VAL A 1 86 ? 26.846 8.927 36.953 1.00 24.68 86 VAL A N 1
ATOM 701 C CA . VAL A 1 86 ? 26.580 8.147 38.166 1.00 23.92 86 VAL A CA 1
ATOM 702 C C . VAL A 1 86 ? 27.588 7.002 38.271 1.00 24.29 86 VAL A C 1
ATOM 703 O O . VAL A 1 86 ? 28.162 6.768 39.330 1.00 24.16 86 VAL A O 1
ATOM 707 N N . GLY A 1 87 ? 27.816 6.328 37.147 1.00 25.02 87 GLY A N 1
ATOM 708 C CA . GLY A 1 87 ? 28.845 5.311 37.020 1.00 26.01 87 GLY A CA 1
ATOM 709 C C . GLY A 1 87 ? 30.236 5.736 37.468 1.00 26.69 87 GLY A C 1
ATOM 710 O O . GLY A 1 87 ? 30.843 5.064 38.290 1.00 26.12 87 GLY A O 1
ATOM 711 N N . LYS A 1 88 ? 30.726 6.873 36.972 1.00 27.22 88 LYS A N 1
ATOM 712 C CA . LYS A 1 88 ? 32.099 7.286 37.289 1.00 27.77 88 LYS A CA 1
ATOM 713 C C . LYS A 1 88 ? 32.294 7.620 38.790 1.00 27.75 88 LYS A C 1
ATOM 714 O O . LYS A 1 88 ? 33.407 7.504 39.325 1.00 27.31 88 LYS A O 1
ATOM 716 N N . LEU A 1 89 ? 31.205 7.982 39.465 1.00 27.04 89 LEU A N 1
ATOM 717 C CA . LEU A 1 89 ? 31.251 8.236 40.902 1.00 27.75 89 LEU A CA 1
ATOM 718 C C . LEU A 1 89 ? 31.158 6.981 41.769 1.00 27.48 89 LEU A C 1
ATOM 719 O O . LEU A 1 89 ? 31.400 7.045 42.974 1.00 28.26 89 LEU A O 1
ATOM 724 N N . GLY A 1 90 ? 30.810 5.852 41.162 1.00 26.85 90 GLY A N 1
ATOM 725 C CA . GLY A 1 90 ? 30.751 4.585 41.880 1.00 26.30 90 GLY A CA 1
ATOM 726 C C . GLY A 1 90 ? 29.512 4.431 42.759 1.00 25.83 90 GLY A C 1
ATOM 727 O O . GLY A 1 90 ? 29.540 3.688 43.727 1.00 26.62 90 GLY A O 1
ATOM 728 N N . LEU A 1 91 ? 28.425 5.103 42.395 1.00 24.93 91 LEU A N 1
ATOM 729 C CA . LEU A 1 91 ? 27.199 5.128 43.207 1.00 23.80 91 LEU A CA 1
ATOM 730 C C . LEU A 1 91 ? 26.286 3.932 42.933 1.00 23.64 91 LEU A C 1
ATOM 731 O O . LEU A 1 91 ? 26.207 3.461 41.786 1.00 23.18 91 LEU A O 1
ATOM 736 N N . ASP A 1 92 ? 25.658 3.391 43.978 1.00 22.81 92 ASP A N 1
ATOM 737 C CA . ASP A 1 92 ? 24.678 2.309 43.774 1.00 22.70 92 ASP A CA 1
ATOM 738 C C . ASP A 1 92 ? 23.491 2.865 42.989 1.00 22.93 92 ASP A C 1
ATOM 739 O O . ASP A 1 92 ? 23.129 4.020 43.156 1.00 21.31 92 ASP A O 1
ATOM 744 N N . MET A 1 93 ? 22.894 2.044 42.135 1.00 24.34 93 MET A N 1
ATOM 745 C CA . MET A 1 93 ? 21.692 2.463 41.425 1.00 27.16 93 MET A CA 1
ATOM 746 C C . MET A 1 93 ? 20.653 1.350 41.288 1.00 27.50 93 MET A C 1
ATOM 747 O O . MET A 1 93 ? 20.966 0.163 41.409 1.00 26.39 93 MET A O 1
ATOM 752 N N . ARG A 1 94 ? 19.407 1.757 41.067 1.00 28.70 94 ARG A N 1
ATOM 753 C CA . ARG A 1 94 ? 18.332 0.830 40.736 1.00 31.28 94 ARG A CA 1
ATOM 754 C C . ARG A 1 94 ? 18.478 0.457 39.262 1.00 32.32 94 ARG A C 1
ATOM 755 O O . ARG A 1 94 ? 19.005 1.249 38.478 1.00 32.73 94 ARG A O 1
ATOM 763 N N . PRO A 1 95 ? 18.026 -0.725 38.857 1.00 33.97 95 PRO A N 1
ATOM 764 C CA . PRO A 1 95 ? 18.237 -1.140 37.465 1.00 35.03 95 PRO A CA 1
ATOM 765 C C . PRO A 1 95 ? 17.349 -0.312 36.518 1.00 36.11 95 PRO A C 1
ATOM 766 O O . PRO A 1 95 ? 16.235 0.033 36.914 1.00 35.84 95 PRO A O 1
ATOM 770 N N . PRO A 1 96 ? 17.844 0.050 35.332 1.00 37.56 96 PRO A N 1
ATOM 771 C CA . PRO A 1 96 ? 17.053 0.866 34.392 1.00 38.77 96 PRO A CA 1
ATOM 772 C C . PRO A 1 96 ? 15.881 0.050 33.819 1.00 39.77 96 PRO A C 1
ATOM 773 O O . PRO A 1 96 ? 16.090 -1.072 33.356 1.00 40.22 96 PRO A O 1
ATOM 777 N N . ARG A 1 97 ? 14.664 0.593 33.900 1.00 41.00 97 ARG A N 1
ATOM 778 C CA . ARG A 1 97 ? 13.458 -0.139 33.491 1.00 41.98 97 ARG A CA 1
ATOM 779 C C . ARG A 1 97 ? 13.398 -0.283 31.978 1.00 42.34 97 ARG A C 1
ATOM 780 O O . ARG A 1 97 ? 13.877 0.589 31.244 1.00 42.77 97 ARG A O 1
ATOM 788 N N . PRO A 1 98 ? 12.818 -1.387 31.521 1.00 42.63 98 PRO A N 1
ATOM 789 C CA . PRO A 1 98 ? 12.761 -1.697 30.101 1.00 42.95 98 PRO A CA 1
ATOM 790 C C . PRO A 1 98 ? 11.674 -0.873 29.394 1.00 43.18 98 PRO A C 1
ATOM 791 O O . PRO A 1 98 ? 11.420 0.297 29.730 1.00 42.70 98 PRO A O 1
ATOM 793 N N . GLY A 1 104 ? 8.524 9.079 29.571 1.00 28.77 104 GLY A N 1
ATOM 794 C CA . GLY A 1 104 ? 9.603 9.431 30.546 1.00 27.87 104 GLY A CA 1
ATOM 795 C C . GLY A 1 104 ? 10.327 8.210 31.091 1.00 27.73 104 GLY A C 1
ATOM 796 O O . GLY A 1 104 ? 9.749 7.120 31.194 1.00 27.77 104 GLY A O 1
ATOM 797 N N . ARG A 1 105 ? 11.614 8.383 31.383 1.00 26.30 105 ARG A N 1
ATOM 798 C CA . ARG A 1 105 ? 12.405 7.343 32.024 1.00 24.68 105 ARG A CA 1
ATOM 799 C C . ARG A 1 105 ? 13.253 7.945 33.136 1.00 22.90 105 ARG A C 1
ATOM 800 O O . ARG A 1 105 ? 13.394 9.145 33.222 1.00 21.41 105 ARG A O 1
ATOM 808 N N . SER A 1 106 ? 13.777 7.092 34.011 1.00 21.74 106 SER A N 1
ATOM 809 C CA . SER A 1 106 ? 14.475 7.572 35.186 1.00 22.12 106 SER A CA 1
ATOM 810 C C . SER A 1 106 ? 15.715 6.771 35.455 1.00 21.65 106 SER A C 1
ATOM 811 O O . SER A 1 106 ? 15.805 5.577 35.091 1.00 20.82 106 SER A O 1
ATOM 814 N N . ILE A 1 107 ? 16.658 7.458 36.089 1.00 20.64 107 ILE A N 1
ATOM 815 C CA . ILE A 1 107 ? 17.801 6.832 36.744 1.00 22.19 107 ILE A CA 1
ATOM 816 C C . ILE A 1 107 ? 17.586 7.067 38.255 1.00 22.53 107 ILE A C 1
ATOM 817 O O . ILE A 1 107 ? 17.374 8.218 38.673 1.00 22.48 107 ILE A O 1
ATOM 822 N N . TYR A 1 108 ? 17.634 6.003 39.060 1.00 20.90 108 TYR A N 1
ATOM 823 C CA . TYR A 1 108 ? 17.573 6.184 40.522 1.00 22.79 108 TYR A CA 1
ATOM 824 C C . TYR A 1 108 ? 18.897 5.710 41.071 1.00 21.86 108 TYR A C 1
ATOM 825 O O . TYR A 1 108 ? 19.365 4.655 40.689 1.00 20.71 108 TYR A O 1
ATOM 834 N N . PHE A 1 109 ? 19.484 6.503 41.954 1.00 21.30 109 PHE A N 1
ATOM 835 C CA . PHE A 1 109 ? 20.789 6.203 42.523 1.00 21.76 109 PHE A CA 1
ATOM 836 C C . PHE A 1 109 ? 20.798 6.678 43.991 1.00 20.90 109 PHE A C 1
ATOM 837 O O . PHE A 1 109 ? 19.876 7.352 44.430 1.00 19.88 109 PHE A O 1
ATOM 845 N N . TYR A 1 110 ? 21.793 6.253 44.752 1.00 20.58 110 TYR A N 1
ATOM 846 C CA . TYR A 1 110 ? 21.893 6.607 46.165 1.00 20.69 110 TYR A CA 1
ATOM 847 C C . TYR A 1 110 ? 23.193 7.371 46.304 1.00 20.79 110 TYR A C 1
ATOM 848 O O . TYR A 1 110 ? 24.163 7.049 45.617 1.00 20.06 110 TYR A O 1
ATOM 857 N N . ASP A 1 111 ? 23.248 8.346 47.210 1.00 21.25 111 ASP A N 1
ATOM 858 C CA . ASP A 1 111 ? 24.537 8.936 47.554 1.00 21.21 111 ASP A CA 1
ATOM 859 C C . ASP A 1 111 ? 25.204 8.005 48.580 1.00 22.32 111 ASP A C 1
ATOM 860 O O . ASP A 1 111 ? 24.884 6.783 48.636 1.00 22.30 111 ASP A O 1
ATOM 865 N N . ASP A 1 112 ? 26.104 8.541 49.419 1.00 21.72 112 ASP A N 1
ATOM 866 C CA . ASP A 1 112 ? 26.877 7.649 50.295 1.00 22.03 112 ASP A CA 1
ATOM 867 C C . ASP A 1 112 ? 26.198 7.427 51.637 1.00 21.59 112 ASP A C 1
ATOM 868 O O . ASP A 1 112 ? 26.742 6.757 52.512 1.00 21.59 112 ASP A O 1
ATOM 873 N N . ASP A 1 113 ? 25.009 8.001 51.808 1.00 21.10 113 ASP A N 1
ATOM 874 C CA . ASP A 1 113 ? 24.380 8.083 53.129 1.00 21.07 113 ASP A CA 1
ATOM 875 C C . ASP A 1 113 ? 22.920 7.606 53.054 1.00 20.68 113 ASP A C 1
ATOM 876 O O . ASP A 1 113 ? 22.062 8.078 53.783 1.00 20.73 113 ASP A O 1
ATOM 881 N N . ASN A 1 114 ? 22.656 6.666 52.144 1.00 20.39 114 ASN A N 1
ATOM 882 C CA . ASN A 1 114 ? 21.323 6.105 51.939 1.00 20.99 114 ASN A CA 1
ATOM 883 C C . ASN A 1 114 ? 20.221 7.042 51.449 1.00 21.32 114 ASN A C 1
ATOM 884 O O . ASN A 1 114 ? 19.071 6.665 51.458 1.00 22.71 114 ASN A O 1
ATOM 889 N N . HIS A 1 115 ? 20.557 8.245 51.002 1.00 21.63 115 HIS A N 1
ATOM 890 C CA . HIS A 1 115 ? 19.575 9.084 50.322 1.00 21.38 115 HIS A CA 1
ATOM 891 C C . HIS A 1 115 ? 19.378 8.613 48.884 1.00 21.21 115 HIS A C 1
ATOM 892 O O . HIS A 1 115 ? 20.364 8.425 48.164 1.00 20.56 115 HIS A O 1
ATOM 899 N N . MET A 1 116 ? 18.118 8.481 48.462 1.00 19.56 116 MET A N 1
ATOM 900 C CA . MET A 1 116 ? 17.814 8.163 47.056 1.00 20.59 116 MET A CA 1
ATOM 901 C C . MET A 1 116 ? 17.539 9.450 46.260 1.00 20.84 116 MET A C 1
ATOM 902 O O . MET A 1 116 ? 16.787 10.354 46.703 1.00 20.85 116 MET A O 1
ATOM 907 N N . PHE A 1 117 ? 18.121 9.510 45.073 1.00 20.02 117 PHE A N 1
ATOM 908 C CA . PHE A 1 117 ? 17.866 10.611 44.129 1.00 19.91 117 PHE A CA 1
ATOM 909 C C . PHE A 1 117 ? 17.389 10.009 42.845 1.00 19.81 117 PHE A C 1
ATOM 910 O O . PHE A 1 117 ? 17.612 8.809 42.616 1.00 20.52 117 PHE A O 1
ATOM 918 N N . GLU A 1 118 ? 16.733 10.814 42.011 1.00 18.87 118 GLU A N 1
ATOM 919 C CA . GLU A 1 118 ? 16.191 10.333 40.746 1.00 19.86 118 GLU A CA 1
ATOM 920 C C . GLU A 1 118 ? 16.524 11.425 39.716 1.00 20.31 118 GLU A C 1
ATOM 921 O O . GLU A 1 118 ? 16.476 12.605 40.041 1.00 19.67 118 GLU A O 1
ATOM 927 N N . LEU A 1 119 ? 16.916 11.005 38.514 1.00 19.40 119 LEU A N 1
ATOM 928 C CA . LEU A 1 119 ? 16.975 11.887 37.342 1.00 20.03 119 LEU A CA 1
ATOM 929 C C . LEU A 1 119 ? 15.882 11.372 36.419 1.00 20.25 119 LEU A C 1
ATOM 930 O O . LEU A 1 119 ? 15.900 10.198 36.031 1.00 20.45 119 LEU A O 1
ATOM 935 N N . HIS A 1 120 ? 14.915 12.233 36.104 1.00 19.86 120 HIS A N 1
ATOM 936 C CA . HIS A 1 120 ? 13.697 11.841 35.395 1.00 19.20 120 HIS A CA 1
ATOM 937 C C . HIS A 1 120 ? 13.557 12.710 34.115 1.00 19.24 120 HIS A C 1
ATOM 938 O O . HIS A 1 120 ? 13.712 13.902 34.200 1.00 19.21 120 HIS A O 1
ATOM 945 N N . THR A 1 121 ? 13.278 12.097 32.958 1.00 19.58 121 THR A N 1
ATOM 946 C CA . THR A 1 121 ? 13.174 12.803 31.663 1.00 19.00 121 THR A CA 1
ATOM 947 C C . THR A 1 121 ? 11.755 13.284 31.314 1.00 19.97 121 THR A C 1
ATOM 948 O O . THR A 1 121 ? 11.551 14.026 30.340 1.00 19.97 121 THR A O 1
ATOM 952 N N . GLY A 1 122 ? 10.781 12.876 32.110 1.00 19.54 122 GLY A N 1
ATOM 953 C CA . GLY A 1 122 ? 9.386 13.091 31.774 1.00 19.85 122 GLY A CA 1
ATOM 954 C C . GLY A 1 122 ? 8.757 14.204 32.587 1.00 19.47 122 GLY A C 1
ATOM 955 O O . GLY A 1 122 ? 9.420 14.822 33.407 1.00 19.49 122 GLY A O 1
ATOM 956 N N . THR A 1 123 ? 7.467 14.455 32.356 1.00 19.48 123 THR A N 1
ATOM 957 C CA . THR A 1 123 ? 6.775 15.520 33.090 1.00 19.64 123 THR A CA 1
ATOM 958 C C . THR A 1 123 ? 5.520 15.002 33.796 1.00 19.79 123 THR A C 1
ATOM 959 O O . THR A 1 123 ? 5.039 13.896 33.525 1.00 19.35 123 THR A O 1
ATOM 963 N N . LEU A 1 124 ? 4.975 15.827 34.685 1.00 19.54 124 LEU A N 1
ATOM 964 C CA . LEU A 1 124 ? 3.708 15.520 35.340 1.00 20.03 124 LEU A CA 1
ATOM 965 C C . LEU A 1 124 ? 2.565 15.364 34.335 1.00 20.53 124 LEU A C 1
ATOM 966 O O . LEU A 1 124 ? 1.792 14.418 34.437 1.00 20.86 124 LEU A O 1
ATOM 971 N N . THR A 1 125 ? 2.472 16.285 33.366 1.00 20.86 125 THR A N 1
ATOM 972 C CA . THR A 1 125 ? 1.410 16.268 32.366 1.00 22.07 125 THR A CA 1
ATOM 973 C C . THR A 1 125 ? 1.439 14.945 31.608 1.00 22.57 125 THR A C 1
ATOM 974 O O . THR A 1 125 ? 0.391 14.365 31.318 1.00 21.93 125 THR A O 1
ATOM 978 N N . GLU A 1 126 ? 2.648 14.499 31.273 1.00 23.51 126 GLU A N 1
ATOM 979 C CA . GLU A 1 126 ? 2.876 13.255 30.540 1.00 25.24 126 GLU A CA 1
ATOM 980 C C . GLU A 1 126 ? 2.440 12.099 31.421 1.00 25.70 126 GLU A C 1
ATOM 981 O O . GLU A 1 126 ? 1.671 11.247 30.987 1.00 26.12 126 GLU A O 1
ATOM 987 N N . ARG A 1 127 ? 2.900 12.123 32.675 1.00 26.50 127 ARG A N 1
ATOM 988 C CA . ARG A 1 127 ? 2.523 11.103 33.664 1.00 27.63 127 ARG A CA 1
ATOM 989 C C . ARG A 1 127 ? 1.010 10.944 33.846 1.00 27.56 127 ARG A C 1
ATOM 990 O O . ARG A 1 127 ? 0.525 9.820 33.924 1.00 28.43 127 ARG A O 1
ATOM 998 N N . LEU A 1 128 ? 0.272 12.052 33.939 1.00 28.14 128 LEU A N 1
ATOM 999 C CA . LEU A 1 128 ? -1.195 11.977 34.112 1.00 28.79 128 LEU A CA 1
ATOM 1000 C C . LEU A 1 128 ? -1.971 11.549 32.881 1.00 29.86 128 LEU A C 1
ATOM 1001 O O . LEU A 1 128 ? -3.089 11.031 33.000 1.00 29.32 128 LEU A O 1
ATOM 1006 N N . ALA A 1 129 ? -1.404 11.814 31.707 1.00 30.95 129 ALA A N 1
ATOM 1007 C CA . ALA A 1 129 ? -2.020 11.443 30.438 1.00 32.11 129 ALA A CA 1
ATOM 1008 C C . ALA A 1 129 ? -1.847 9.944 30.174 1.00 33.06 129 ALA A C 1
ATOM 1009 O O . ALA A 1 129 ? -2.661 9.339 29.481 1.00 33.07 129 ALA A O 1
ATOM 1011 N N . ARG A 1 130 ? -0.785 9.367 30.736 1.00 34.32 130 ARG A N 1
ATOM 1012 C CA . ARG A 1 130 ? -0.522 7.935 30.631 1.00 35.43 130 ARG A CA 1
ATOM 1013 C C . ARG A 1 130 ? -1.303 7.146 31.687 1.00 36.06 130 ARG A C 1
ATOM 1014 O O . ARG A 1 130 ? -2.516 6.966 31.542 1.00 36.57 130 ARG A O 1
ATOM 1016 N N . MET B 1 1 ? 22.631 18.565 31.308 1.00 20.35 1 MET B N 1
ATOM 1017 C CA . MET B 1 1 ? 22.190 19.717 32.159 1.00 20.77 1 MET B CA 1
ATOM 1018 C C . MET B 1 1 ? 20.953 19.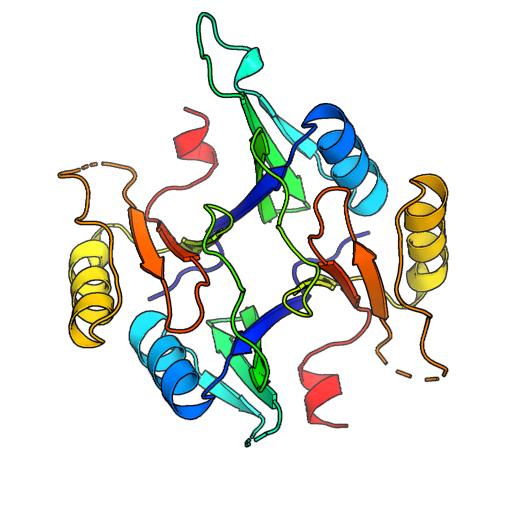397 33.006 1.00 19.86 1 MET B C 1
ATOM 1019 O O . MET B 1 1 ? 19.988 18.830 32.501 1.00 18.54 1 MET B O 1
ATOM 1024 N N . ILE B 1 2 ? 20.989 19.771 34.285 1.00 19.18 2 ILE B N 1
ATOM 1025 C CA . ILE B 1 2 ? 19.820 19.693 35.165 1.00 19.71 2 ILE B CA 1
ATOM 1026 C C . ILE B 1 2 ? 18.905 20.866 34.851 1.00 20.37 2 ILE B C 1
ATOM 1027 O O . ILE B 1 2 ? 19.342 22.038 34.855 1.00 18.94 2 ILE B O 1
ATOM 1032 N N . GLU B 1 3 ? 17.641 20.562 34.556 1.00 21.25 3 GLU B N 1
ATOM 1033 C CA . GLU B 1 3 ? 16.716 21.600 34.100 1.00 22.35 3 GLU B CA 1
ATOM 1034 C C . GLU B 1 3 ? 16.003 22.253 35.285 1.00 22.34 3 GLU B C 1
ATOM 1035 O O . GLU B 1 3 ? 15.527 23.389 35.188 1.00 22.34 3 GLU B O 1
ATOM 1041 N N . GLY B 1 4 ? 15.923 21.517 36.382 1.00 21.16 4 GLY B N 1
ATOM 1042 C CA . GLY B 1 4 ? 15.239 21.965 37.584 1.00 21.10 4 GLY B CA 1
ATOM 1043 C C . GLY B 1 4 ? 14.770 20.768 38.399 1.00 20.77 4 GLY B C 1
ATOM 1044 O O . GLY B 1 4 ? 15.160 19.638 38.128 1.00 18.85 4 GLY B O 1
ATOM 1045 N N . LEU B 1 5 ? 13.906 21.022 39.376 1.00 21.05 5 LEU B N 1
ATOM 1046 C CA . LEU B 1 5 ? 13.325 19.956 40.173 1.00 21.19 5 LEU B CA 1
ATOM 1047 C C . LEU B 1 5 ? 12.257 19.263 39.337 1.00 21.48 5 LEU B C 1
ATOM 1048 O O . LEU B 1 5 ? 11.497 19.930 38.663 1.00 21.46 5 LEU B O 1
ATOM 1053 N N . SER B 1 6 ? 12.207 17.935 39.379 1.00 20.47 6 SER B N 1
ATOM 1054 C CA . SER B 1 6 ? 11.107 17.217 38.751 1.00 19.42 6 SER B CA 1
ATOM 1055 C C . SER B 1 6 ? 10.014 17.023 39.776 1.00 18.91 6 SER B C 1
ATOM 1056 O O . SER B 1 6 ? 8.882 17.468 39.558 1.00 18.08 6 SER B O 1
ATOM 1059 N N . HIS B 1 7 ? 10.330 16.333 40.879 1.00 19.52 7 HIS B N 1
ATOM 1060 C CA . HIS B 1 7 ? 9.321 16.022 41.910 1.00 19.96 7 HIS B CA 1
ATOM 1061 C C . HIS B 1 7 ? 9.992 15.590 43.202 1.00 20.19 7 HIS B C 1
ATOM 1062 O O . HIS B 1 7 ? 11.200 15.338 43.233 1.00 20.13 7 HIS B O 1
ATOM 1069 N N . MET B 1 8 ? 9.212 15.527 44.281 1.00 21.11 8 MET B N 1
ATOM 1070 C CA . MET B 1 8 ? 9.663 14.943 45.539 1.00 21.86 8 MET B CA 1
ATOM 1071 C C . MET B 1 8 ? 8.608 13.956 45.986 1.00 21.98 8 MET B C 1
ATOM 1072 O O . MET B 1 8 ? 7.382 14.233 45.893 1.00 21.71 8 MET B O 1
ATOM 1077 N N . THR B 1 9 ? 9.073 12.795 46.435 1.00 21.60 9 THR B N 1
ATOM 1078 C CA . THR B 1 9 ? 8.193 11.669 46.739 1.00 20.74 9 THR B CA 1
ATOM 1079 C C . THR B 1 9 ? 8.398 11.288 48.198 1.00 20.71 9 THR B C 1
ATOM 1080 O O . THR B 1 9 ? 9.568 11.138 48.643 1.00 19.16 9 THR B O 1
ATOM 1084 N N . PHE B 1 10 ? 7.274 11.122 48.914 1.00 20.12 10 PHE B N 1
ATOM 1085 C CA . PHE B 1 10 ? 7.257 10.694 50.318 1.00 21.56 10 PHE B CA 1
ATOM 1086 C C . PHE B 1 10 ? 6.464 9.409 50.491 1.00 20.99 10 PHE B C 1
ATOM 1087 O O . PHE B 1 10 ? 5.363 9.239 49.924 1.00 20.11 10 PHE B O 1
ATOM 1095 N N . ILE B 1 11 ? 6.994 8.501 51.297 1.00 20.46 11 ILE B N 1
ATOM 1096 C CA . ILE B 1 11 ? 6.289 7.268 51.577 1.00 20.64 11 ILE B CA 1
ATOM 1097 C C . ILE B 1 11 ? 5.580 7.481 52.920 1.00 20.70 11 ILE B C 1
ATOM 1098 O O . ILE B 1 11 ? 6.195 7.963 53.884 1.00 18.96 11 ILE B O 1
ATOM 1103 N N . VAL B 1 12 ? 4.283 7.168 52.962 1.00 20.41 12 VAL B N 1
ATOM 1104 C CA . VAL B 1 12 ? 3.468 7.424 54.159 1.00 19.60 12 VAL B CA 1
ATOM 1105 C C . VAL B 1 12 ? 2.563 6.247 54.428 1.00 19.29 12 VAL B C 1
ATOM 1106 O O . VAL B 1 12 ? 2.177 5.526 53.512 1.00 19.51 12 VAL B O 1
ATOM 1110 N N . ARG B 1 13 ? 2.204 6.055 55.690 1.00 19.69 13 ARG B N 1
ATOM 1111 C CA . ARG B 1 13 ? 1.394 4.900 56.076 1.00 20.36 13 ARG B CA 1
ATOM 1112 C C . ARG B 1 13 ? -0.091 5.094 55.728 1.00 20.08 13 ARG B C 1
ATOM 1113 O O . ARG B 1 13 ? -0.769 4.135 55.350 1.00 18.49 13 ARG B O 1
ATOM 1121 N N . ASP B 1 14 ? -0.545 6.349 55.807 1.00 19.77 14 ASP B N 1
ATOM 1122 C CA . ASP B 1 14 ? -1.947 6.736 55.641 1.00 19.96 14 ASP B CA 1
ATOM 1123 C C . ASP B 1 14 ? -2.007 7.927 54.665 1.00 20.53 14 ASP B C 1
ATOM 1124 O O . ASP B 1 14 ? -1.599 9.053 54.984 1.00 21.33 14 ASP B O 1
ATOM 1129 N N . LEU B 1 15 ? -2.491 7.675 53.463 1.00 21.21 15 LEU B N 1
ATOM 1130 C CA . LEU B 1 15 ? -2.540 8.715 52.415 1.00 21.81 15 LEU B CA 1
ATOM 1131 C C . LEU B 1 15 ? -3.568 9.812 52.729 1.00 22.01 15 LEU B C 1
ATOM 1132 O O . LEU B 1 15 ? -3.371 10.983 52.352 1.00 21.74 15 LEU B O 1
ATOM 1137 N N . GLU B 1 16 ? -4.659 9.432 53.406 1.00 21.96 16 GLU B N 1
ATOM 1138 C CA . GLU B 1 16 ? -5.718 10.387 53.780 1.00 22.93 16 GLU B CA 1
ATOM 1139 C C . GLU B 1 16 ? -5.201 11.439 54.765 1.00 22.45 16 GLU B C 1
ATOM 1140 O O . GLU B 1 16 ? -5.437 12.633 54.605 1.00 22.70 16 GLU B O 1
ATOM 1146 N N . ARG B 1 17 ? -4.461 11.007 55.772 1.00 22.43 17 ARG B N 1
ATOM 1147 C CA . ARG B 1 17 ? -3.838 11.951 56.704 1.00 22.24 17 ARG B CA 1
ATOM 1148 C C . ARG B 1 17 ? -2.777 12.845 56.038 1.00 20.58 17 ARG B C 1
ATOM 1149 O O . ARG B 1 17 ? -2.715 14.058 56.284 1.00 19.52 17 ARG B O 1
ATOM 1157 N N . MET B 1 18 ? -1.950 12.246 55.189 1.00 19.89 18 MET B N 1
ATOM 1158 C CA . MET B 1 18 ? -0.922 12.988 54.466 1.00 20.41 18 MET B CA 1
ATOM 1159 C C . MET B 1 18 ? -1.571 14.015 53.552 1.00 20.68 18 MET B C 1
ATOM 1160 O O . MET B 1 18 ? -1.042 15.125 53.388 1.00 20.20 18 MET B O 1
ATOM 1165 N N . THR B 1 19 ? -2.721 13.651 52.981 1.00 20.18 19 THR B N 1
ATOM 1166 C CA . THR B 1 19 ? -3.431 14.550 52.085 1.00 20.93 19 THR B CA 1
ATOM 1167 C C . THR B 1 19 ? -3.812 15.783 52.902 1.00 20.86 19 THR B C 1
ATOM 1168 O O . THR B 1 19 ? -3.631 16.924 52.478 1.00 21.14 19 THR B O 1
ATOM 1172 N N . ARG B 1 20 ? -4.319 15.536 54.098 1.00 21.80 20 ARG B N 1
ATOM 1173 C CA . ARG B 1 20 ? -4.767 16.620 54.943 1.00 22.48 20 ARG B CA 1
ATOM 1174 C C . ARG B 1 20 ? -3.612 17.529 55.363 1.00 21.90 20 ARG B C 1
ATOM 1175 O O . ARG B 1 20 ? -3.765 18.754 55.444 1.00 22.56 20 ARG B O 1
ATOM 1183 N N . ILE B 1 21 ? -2.451 16.940 55.617 1.00 21.60 21 ILE B N 1
ATOM 1184 C CA . ILE B 1 21 ? -1.261 17.735 55.979 1.00 20.85 21 ILE B CA 1
ATOM 1185 C C . ILE B 1 21 ? -0.810 18.612 54.805 1.00 21.24 21 ILE B C 1
ATOM 1186 O O . ILE B 1 21 ? -0.546 19.801 54.966 1.00 20.05 21 ILE B O 1
ATOM 1191 N N . LEU B 1 22 ? -0.679 18.004 53.634 1.00 20.39 22 LEU B N 1
ATOM 1192 C CA . LEU B 1 22 ? -0.217 18.727 52.445 1.00 21.50 22 LEU B CA 1
ATOM 1193 C C . LEU B 1 22 ? -1.168 19.831 52.058 1.00 21.10 22 LEU B C 1
ATOM 1194 O O . LEU B 1 22 ? -0.745 20.956 51.824 1.00 21.92 22 LEU B O 1
ATOM 1199 N N . GLU B 1 23 ? -2.467 19.530 52.034 1.00 21.55 23 GLU B N 1
ATOM 1200 C CA . GLU B 1 23 ? -3.450 20.544 51.706 1.00 22.24 23 GLU B CA 1
ATOM 1201 C C . GLU B 1 23 ? -3.520 21.591 52.839 1.00 22.88 23 GLU B C 1
ATOM 1202 O O . GLU B 1 23 ? -3.624 22.806 52.578 1.00 22.90 23 GLU B O 1
ATOM 1208 N N . GLY B 1 24 ? -3.449 21.118 54.079 1.00 22.70 24 GLY B N 1
ATOM 1209 C CA . GLY B 1 24 ? -3.654 21.993 55.238 1.00 23.22 24 GLY B CA 1
ATOM 1210 C C . GLY B 1 24 ? -2.501 22.937 55.531 1.00 23.26 24 GLY B C 1
ATOM 1211 O O . GLY B 1 24 ? -2.717 24.078 55.936 1.00 24.29 24 GLY B O 1
ATOM 1212 N N . VAL B 1 25 ? -1.269 22.461 55.370 1.00 23.49 25 VAL B N 1
ATOM 1213 C CA . VAL B 1 25 ? -0.097 23.309 55.588 1.00 24.26 25 VAL B CA 1
ATOM 1214 C C . VAL B 1 25 ? 0.337 24.066 54.314 1.00 24.43 25 VAL B C 1
ATOM 1215 O O . VAL B 1 25 ? 0.514 25.273 54.343 1.00 24.46 25 VAL B O 1
ATOM 1219 N N . PHE B 1 26 ? 0.486 23.355 53.197 1.00 24.57 26 PHE B N 1
ATOM 1220 C CA . PHE B 1 26 ? 1.098 23.939 52.013 1.00 24.40 26 PHE B CA 1
ATOM 1221 C C . PHE B 1 26 ? 0.111 24.436 50.952 1.00 25.10 26 PHE B C 1
ATOM 1222 O O . PHE B 1 26 ? 0.553 24.944 49.913 1.00 25.41 26 PHE B O 1
ATOM 1230 N N . ASP B 1 27 ? -1.195 24.283 51.192 1.00 24.74 27 ASP B N 1
ATOM 1231 C CA . ASP B 1 27 ? -2.225 24.540 50.175 1.00 25.00 27 ASP B CA 1
ATOM 1232 C C . ASP B 1 27 ? -1.933 23.694 48.920 1.00 24.29 27 ASP B C 1
ATOM 1233 O O . ASP B 1 27 ? -2.096 24.173 47.790 1.00 23.54 27 ASP B O 1
ATOM 1238 N N . ALA B 1 28 ? -1.470 22.464 49.123 1.00 21.87 28 ALA B N 1
ATOM 1239 C CA . ALA B 1 28 ? -1.244 21.546 48.016 1.00 22.15 28 ALA B CA 1
ATOM 1240 C C . ALA B 1 28 ? -2.591 21.246 47.337 1.00 21.33 28 ALA B C 1
ATOM 1241 O O . ALA B 1 28 ? -3.637 21.233 47.998 1.00 20.85 28 ALA B O 1
ATOM 1243 N N . ARG B 1 29 ? -2.579 21.065 46.017 1.00 20.76 29 ARG B N 1
ATOM 1244 C CA . ARG B 1 29 ? -3.798 20.646 45.317 1.00 20.50 29 ARG B CA 1
ATOM 1245 C C . ARG B 1 29 ? -3.563 19.298 44.687 1.00 20.17 29 ARG B C 1
ATOM 1246 O O . ARG B 1 29 ? -2.531 19.057 44.059 1.00 19.40 29 ARG B O 1
ATOM 1254 N N . GLU B 1 30 ? -4.529 18.417 44.865 1.00 20.70 30 GLU B N 1
ATOM 1255 C CA . GLU B 1 30 ? -4.427 17.068 44.357 1.00 21.28 30 GLU B CA 1
ATOM 1256 C C . GLU B 1 30 ? -4.732 17.052 42.873 1.00 20.87 30 GLU B C 1
ATOM 1257 O O . GLU B 1 30 ? -5.777 17.561 42.438 1.00 20.11 30 GLU B O 1
ATOM 1263 N N . VAL B 1 31 ? -3.840 16.435 42.101 1.00 21.00 31 VAL B N 1
ATOM 1264 C CA . VAL B 1 31 ? -4.059 16.296 40.652 1.00 21.44 31 VAL B CA 1
ATOM 1265 C C . VAL B 1 31 ? -4.137 14.838 40.178 1.00 22.90 31 VAL B C 1
ATOM 1266 O O . VAL B 1 31 ? -4.485 14.574 39.021 1.00 21.72 31 VAL B O 1
ATOM 1270 N N . TYR B 1 32 ? -3.795 13.886 41.049 1.00 23.22 32 TYR B N 1
ATOM 1271 C CA . TYR B 1 32 ? -3.957 12.471 40.708 1.00 25.74 32 TYR B CA 1
ATOM 1272 C C . TYR B 1 32 ? -4.276 11.594 41.929 1.00 25.77 32 TYR B C 1
ATOM 1273 O O . TYR B 1 32 ? -3.699 11.794 43.000 1.00 24.72 32 TYR B O 1
ATOM 1282 N N . ALA B 1 33 ? -5.194 10.638 41.735 1.00 26.95 33 ALA B N 1
ATOM 1283 C CA . ALA B 1 33 ? -5.588 9.663 42.770 1.00 27.96 33 ALA B CA 1
ATOM 1284 C C . ALA B 1 33 ? -5.648 8.244 42.209 1.00 29.07 33 ALA B C 1
ATOM 1285 O O . ALA B 1 33 ? -6.538 7.908 41.425 1.00 29.31 33 ALA B O 1
ATOM 1287 N N . SER B 1 42 ? -3.836 0.984 49.312 1.00 31.20 42 SER B N 1
ATOM 1288 C CA . SER B 1 42 ? -2.442 1.255 48.966 1.00 31.45 42 SER B CA 1
ATOM 1289 C C . SER B 1 42 ? -2.316 1.667 47.508 1.00 31.13 42 SER B C 1
ATOM 1290 O O . SER B 1 42 ? -2.919 1.023 46.647 1.00 32.35 42 SER B O 1
ATOM 1292 N N . ARG B 1 43 ? -1.533 2.718 47.242 1.00 29.81 43 ARG B N 1
ATOM 1293 C CA . ARG B 1 43 ? -1.444 3.359 45.919 1.00 27.95 43 ARG B CA 1
ATOM 1294 C C . ARG B 1 43 ? -0.624 4.678 45.990 1.00 27.22 43 ARG B C 1
ATOM 1295 O O . ARG B 1 43 ? 0.107 4.902 46.947 1.00 25.87 43 ARG B O 1
ATOM 1297 N N . GLU B 1 44 ? -0.717 5.526 44.967 1.00 25.89 44 GLU B N 1
ATOM 1298 C CA . GLU B 1 44 ? -0.050 6.820 45.003 1.00 25.21 44 GLU B CA 1
ATOM 1299 C C . GLU B 1 44 ? -1.019 7.963 44.738 1.00 23.87 44 GLU B C 1
ATOM 1300 O O . GLU B 1 44 ? -2.054 7.777 44.094 1.00 23.76 44 GLU B O 1
ATOM 1306 N N . LYS B 1 45 ? -0.692 9.137 45.253 1.00 22.49 45 LYS B N 1
ATOM 1307 C CA . LYS B 1 45 ? -1.427 10.331 44.893 1.00 21.98 45 LYS B CA 1
ATOM 1308 C C . LYS B 1 45 ? -0.438 11.392 44.433 1.00 21.10 45 LYS B C 1
ATOM 1309 O O . LYS B 1 45 ? 0.703 11.379 44.869 1.00 20.15 45 LYS B O 1
ATOM 1315 N N . PHE B 1 46 ? -0.866 12.294 43.546 1.00 20.63 46 PHE B N 1
ATOM 1316 C CA . PHE B 1 46 ? 0.012 13.405 43.126 1.00 20.89 46 PHE B CA 1
ATOM 1317 C C . PHE B 1 46 ? -0.572 14.744 43.530 1.00 20.53 46 PHE B C 1
ATOM 1318 O O . PHE B 1 46 ? -1.807 14.951 43.416 1.00 19.24 46 PHE B O 1
ATOM 1326 N N . PHE B 1 47 ? 0.308 15.642 43.964 1.00 20.60 47 PHE B N 1
ATOM 1327 C CA . PHE B 1 47 ? -0.076 17.014 44.308 1.00 21.34 47 PHE B CA 1
ATOM 1328 C C . PHE B 1 47 ? 0.842 18.020 43.648 1.00 21.43 47 PHE B C 1
ATOM 1329 O O . PHE B 1 47 ? 2.006 17.699 43.318 1.00 21.95 47 PHE B O 1
ATOM 1337 N N . LEU B 1 48 ? 0.337 19.241 43.503 1.00 20.59 48 LEU B N 1
ATOM 1338 C CA . LEU B 1 48 ? 1.160 20.416 43.195 1.00 19.90 48 LEU B CA 1
ATOM 1339 C C . LEU B 1 48 ? 1.149 21.388 44.370 1.00 20.43 48 LEU B C 1
ATOM 1340 O O . LEU B 1 48 ? 0.100 21.735 44.872 1.00 20.67 48 LEU B O 1
ATOM 1345 N N . ILE B 1 49 ? 2.328 21.805 44.801 1.00 20.72 49 ILE B N 1
ATOM 1346 C CA . ILE B 1 49 ? 2.439 22.975 45.670 1.00 22.57 49 ILE B CA 1
ATOM 1347 C C . ILE B 1 49 ? 3.016 24.082 44.801 1.00 23.01 49 ILE B C 1
ATOM 1348 O O . ILE B 1 49 ? 4.246 24.176 44.631 1.00 24.82 49 ILE B O 1
ATOM 1353 N N . GLY B 1 50 ? 2.145 24.901 44.240 1.00 24.14 50 GLY B N 1
ATOM 1354 C CA . GLY B 1 50 ? 2.552 25.855 43.227 1.00 24.75 50 GLY B CA 1
ATOM 1355 C C . GLY B 1 50 ? 2.966 25.039 42.016 1.00 25.93 50 GLY B C 1
ATOM 1356 O O . GLY B 1 50 ? 2.144 24.328 41.423 1.00 27.40 50 GLY B O 1
ATOM 1357 N N . ASP B 1 51 ? 4.241 25.069 41.648 1.00 25.68 51 ASP B N 1
ATOM 1358 C CA . ASP B 1 51 ? 4.604 24.256 40.512 1.00 25.33 51 ASP B CA 1
ATOM 1359 C C . ASP B 1 51 ? 5.470 23.068 40.917 1.00 24.96 51 ASP B C 1
ATOM 1360 O O . ASP B 1 51 ? 6.049 22.405 40.060 1.00 24.68 51 ASP B O 1
ATOM 1365 N N . ILE B 1 52 ? 5.473 22.776 42.213 1.00 23.45 52 ILE B N 1
ATOM 1366 C CA . ILE B 1 52 ? 6.262 21.668 42.762 1.00 24.27 52 ILE B CA 1
ATOM 1367 C C . ILE B 1 52 ? 5.359 20.456 42.810 1.00 23.43 52 ILE B C 1
ATOM 1368 O O . ILE B 1 52 ? 4.337 20.439 43.495 1.00 23.53 52 ILE B O 1
ATOM 1373 N N . TRP B 1 53 ? 5.747 19.468 42.026 1.00 23.18 53 TRP B N 1
ATOM 1374 C CA . TRP B 1 53 ? 5.117 18.171 41.980 1.00 22.10 53 TRP B CA 1
ATOM 1375 C C . TRP B 1 53 ? 5.533 17.364 43.194 1.00 22.27 53 TRP B C 1
ATOM 1376 O O . TRP B 1 53 ? 6.730 17.118 43.424 1.00 22.22 53 TRP B O 1
ATOM 1387 N N . VAL B 1 54 ? 4.547 16.968 43.996 1.00 22.18 54 VAL B N 1
ATOM 1388 C CA . VAL B 1 54 ? 4.757 16.042 45.133 1.00 21.54 54 VAL B CA 1
ATOM 1389 C C . VAL B 1 54 ? 3.989 14.739 44.918 1.00 22.63 54 VAL B C 1
ATOM 1390 O O . VAL B 1 54 ? 2.775 14.772 44.672 1.00 23.28 54 VAL B O 1
ATOM 1394 N N . ALA B 1 55 ? 4.674 13.601 45.047 1.00 21.24 55 ALA B N 1
ATOM 1395 C CA . ALA B 1 55 ? 4.035 12.291 44.984 1.00 22.09 55 ALA B CA 1
ATOM 1396 C C . ALA B 1 55 ? 4.058 11.659 46.375 1.00 21.22 55 ALA B C 1
ATOM 1397 O O . ALA B 1 55 ? 5.023 11.817 47.122 1.00 22.03 55 ALA B O 1
ATOM 1399 N N . ILE B 1 56 ? 2.963 11.016 46.748 1.00 20.85 56 ILE B N 1
ATOM 1400 C CA . ILE B 1 56 ? 2.934 10.286 48.013 1.00 20.54 56 ILE B CA 1
ATOM 1401 C C . ILE B 1 56 ? 2.492 8.895 47.713 1.00 21.41 56 ILE B C 1
ATOM 1402 O O . ILE B 1 56 ? 1.627 8.677 46.870 1.00 22.43 56 ILE B O 1
ATOM 1407 N N . MET B 1 57 ? 3.153 7.933 48.339 1.00 22.03 57 MET B N 1
ATOM 1408 C CA . MET B 1 57 ? 2.839 6.539 48.101 1.00 23.30 57 MET B CA 1
ATOM 1409 C C . MET B 1 57 ? 2.730 5.863 49.441 1.00 22.92 57 MET B C 1
ATOM 1410 O O . MET B 1 57 ? 3.462 6.205 50.367 1.00 20.86 57 MET B O 1
ATOM 1415 N N . GLN B 1 58 ? 1.808 4.910 49.530 1.00 23.42 58 GLN B N 1
ATOM 1416 C CA . GLN B 1 58 ? 1.599 4.146 50.759 1.00 25.37 58 GLN B CA 1
ATOM 1417 C C . GLN B 1 58 ? 2.730 3.150 50.959 1.00 26.45 58 GLN B C 1
ATOM 1418 O O . GLN B 1 58 ? 3.099 2.452 50.023 1.00 25.67 58 GLN B O 1
ATOM 1424 N N . GLY B 1 59 ? 3.269 3.100 52.181 1.00 28.32 59 GLY B N 1
ATOM 1425 C CA . GLY B 1 59 ? 4.263 2.117 52.584 1.00 30.76 59 GLY B CA 1
ATOM 1426 C C . GL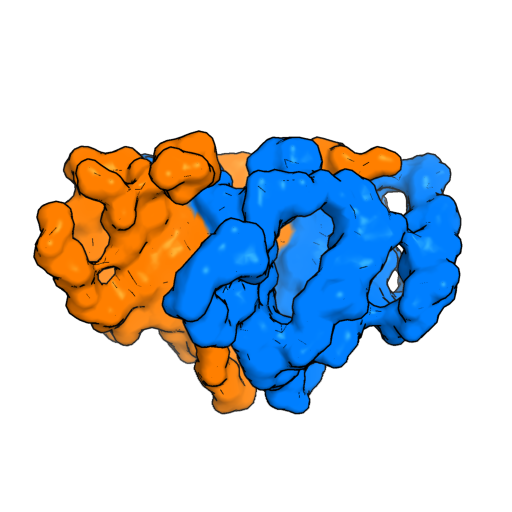Y B 1 59 ? 4.723 2.360 54.015 1.00 33.78 59 GLY B C 1
ATOM 1427 O O . GLY B 1 59 ? 3.939 2.852 54.838 1.00 34.01 59 GLY B O 1
ATOM 1428 N N . GLU B 1 60 ? 5.993 2.069 54.312 1.00 35.51 60 GLU B N 1
ATOM 1429 C CA . GLU B 1 60 ? 6.468 2.102 55.703 1.00 37.71 60 GLU B CA 1
ATOM 1430 C C . GLU B 1 60 ? 7.120 3.408 56.129 1.00 38.06 60 GLU B C 1
ATOM 1431 O O 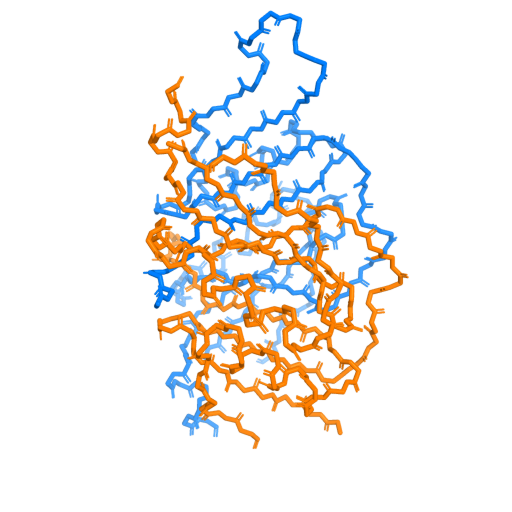. GLU B 1 60 ? 7.903 3.994 55.376 1.00 39.15 60 GLU B O 1
ATOM 1437 N N . LYS B 1 61 ? 6.760 3.888 57.319 1.00 38.42 61 LYS B N 1
ATOM 1438 C CA . LYS B 1 61 ? 7.301 5.153 57.835 1.00 38.81 61 LYS B CA 1
ATOM 1439 C C . LYS B 1 61 ? 8.788 4.976 58.110 1.00 38.75 61 LYS B C 1
ATOM 1440 O O . LYS B 1 61 ? 9.227 3.893 58.486 1.00 38.85 61 LYS B O 1
ATOM 1442 N N . LEU B 1 62 ? 9.553 6.044 57.905 1.00 38.98 62 LEU B N 1
ATOM 1443 C CA . LEU B 1 62 ? 10.975 6.030 58.233 1.00 38.58 62 LEU B CA 1
ATOM 1444 C C . LEU B 1 62 ? 11.148 5.522 59.646 1.00 37.98 62 LEU B C 1
ATOM 1445 O O . LEU B 1 62 ? 10.615 6.108 60.594 1.00 37.61 62 LEU B O 1
ATOM 1450 N N . ALA B 1 63 ? 11.864 4.408 59.761 1.00 37.37 63 ALA B N 1
ATOM 1451 C CA . ALA B 1 63 ? 12.316 3.865 61.040 1.00 36.30 63 ALA B CA 1
ATOM 1452 C C . ALA B 1 63 ? 12.628 4.971 62.083 1.00 35.44 63 ALA B C 1
ATOM 1453 O O . ALA B 1 63 ? 12.144 4.914 63.215 1.00 35.39 63 ALA B O 1
ATOM 1455 N N . GLU B 1 64 ? 13.384 5.994 61.653 1.00 33.83 64 GLU B N 1
ATOM 1456 C CA . GLU B 1 64 ? 13.991 6.969 62.549 1.00 31.54 64 GLU B CA 1
ATOM 1457 C C . GLU B 1 64 ? 13.795 8.391 62.029 1.00 29.89 64 GLU B C 1
ATOM 1458 O O . GLU B 1 64 ? 13.712 8.614 60.832 1.00 29.45 64 GLU B O 1
ATOM 1460 N N . ARG B 1 65 ? 13.712 9.344 62.949 1.00 27.53 65 ARG B N 1
ATOM 1461 C CA . ARG B 1 65 ? 13.713 10.759 62.592 1.00 25.15 65 ARG B CA 1
ATOM 1462 C C . ARG B 1 65 ? 15.175 11.205 62.476 1.00 23.63 65 ARG B C 1
ATOM 1463 O O . ARG B 1 65 ? 16.072 10.621 63.087 1.00 22.49 65 ARG B O 1
ATOM 1471 N N . SER B 1 66 ? 15.402 12.223 61.663 1.00 22.29 66 SER B N 1
ATOM 1472 C CA . SER B 1 66 ? 16.711 12.822 61.513 1.00 21.63 66 SER B CA 1
ATOM 1473 C C . SER B 1 66 ? 16.472 14.295 61.186 1.00 21.61 66 SER B C 1
ATOM 1474 O O . SER B 1 66 ? 15.324 14.723 61.080 1.00 21.14 66 SER B O 1
ATOM 1477 N N . TYR B 1 67 ? 17.555 15.045 60.985 1.00 21.35 67 TYR B N 1
ATOM 1478 C CA . TYR B 1 67 ? 17.456 16.453 60.617 1.00 22.05 67 TYR B CA 1
ATOM 1479 C C . TYR B 1 67 ? 17.565 16.731 59.095 1.00 21.28 67 TYR B C 1
ATOM 1480 O O . TYR B 1 67 ? 17.649 17.876 58.682 1.00 21.11 67 TYR B O 1
ATOM 1489 N N . ASN B 1 68 ? 17.537 15.684 58.265 1.00 21.10 68 ASN B N 1
ATOM 1490 C CA . ASN B 1 68 ? 17.269 15.830 56.826 1.00 20.46 68 ASN B CA 1
ATOM 1491 C C . ASN B 1 68 ? 15.905 16.500 56.685 1.00 20.77 68 ASN B C 1
ATOM 1492 O O . ASN B 1 68 ? 14.976 16.139 57.413 1.00 22.09 68 ASN B O 1
ATOM 1497 N N . HIS B 1 69 ? 15.756 17.482 55.796 1.00 19.36 69 HIS B N 1
ATOM 1498 C CA . HIS B 1 69 ? 14.504 18.252 55.713 1.00 20.57 69 HIS B CA 1
ATOM 1499 C C . HIS B 1 69 ? 14.335 18.933 54.373 1.00 21.21 69 HIS B C 1
ATOM 1500 O O . HIS B 1 69 ? 15.321 19.203 53.654 1.00 22.32 69 HIS B O 1
ATOM 1507 N N . ILE B 1 70 ? 13.083 19.158 54.030 1.00 21.63 70 ILE B N 1
ATOM 1508 C CA . ILE B 1 70 ? 12.731 19.968 52.874 1.00 22.51 70 ILE B CA 1
ATOM 1509 C C . ILE B 1 70 ? 12.100 21.239 53.375 1.00 21.70 70 ILE B C 1
ATOM 1510 O O . ILE B 1 70 ? 11.196 21.191 54.218 1.00 22.00 70 ILE B O 1
ATOM 1515 N N . ALA B 1 71 ? 12.538 22.366 52.821 1.00 21.23 71 ALA B N 1
ATOM 1516 C CA . ALA B 1 71 ? 12.071 23.658 53.276 1.00 21.70 71 ALA B CA 1
ATOM 1517 C C . ALA B 1 71 ? 11.419 24.461 52.154 1.00 22.84 71 ALA B C 1
ATOM 1518 O O . ALA B 1 71 ? 11.938 24.515 51.019 1.00 21.59 71 ALA B O 1
ATOM 1520 N N . PHE B 1 72 ? 10.269 25.058 52.500 1.00 22.45 72 PHE B N 1
ATOM 1521 C CA . PHE B 1 72 ? 9.498 25.871 51.574 1.00 23.30 72 PHE B CA 1
ATOM 1522 C C . PHE B 1 72 ? 9.584 27.318 51.994 1.00 22.90 72 PHE B C 1
ATOM 1523 O O . PHE B 1 72 ? 9.659 27.629 53.176 1.00 22.40 72 PHE B O 1
ATOM 1531 N N . LYS B 1 73 ? 9.564 28.208 51.006 1.00 23.29 73 LYS B N 1
ATOM 1532 C CA . LYS B 1 73 ? 9.719 29.613 51.276 1.00 22.38 73 LYS B CA 1
ATOM 1533 C C . LYS B 1 73 ? 8.362 30.250 51.510 1.00 22.94 73 LYS B C 1
ATOM 1534 O O . LYS B 1 73 ? 7.432 30.039 50.739 1.00 23.11 73 LYS B O 1
ATOM 1540 N N . ILE B 1 74 ? 8.278 31.046 52.575 1.00 23.29 74 ILE B N 1
ATOM 1541 C CA . ILE B 1 74 ? 7.099 31.860 52.879 1.00 24.43 74 ILE B CA 1
ATOM 1542 C C . ILE B 1 74 ? 7.479 33.307 53.174 1.00 24.79 74 ILE B C 1
ATOM 1543 O O . ILE B 1 74 ? 8.641 33.627 53.426 1.00 24.88 74 ILE B O 1
ATOM 1548 N N . ASP B 1 75 ? 6.499 34.201 53.149 1.00 25.48 75 ASP B N 1
ATOM 1549 C CA . ASP B 1 75 ? 6.766 35.580 53.553 1.00 25.92 75 ASP B CA 1
ATOM 1550 C C . ASP B 1 75 ? 6.685 35.693 55.080 1.00 26.14 75 ASP B C 1
ATOM 1551 O O . ASP B 1 75 ? 5.858 35.023 55.713 1.00 25.72 75 ASP B O 1
ATOM 1556 N N . ASP B 1 76 ? 7.544 36.539 55.658 1.00 26.45 76 ASP B N 1
ATOM 1557 C CA . ASP B 1 76 ? 7.584 36.765 57.101 1.00 27.13 76 ASP B CA 1
ATOM 1558 C C . ASP B 1 76 ? 6.226 37.181 57.685 1.00 27.20 76 ASP B C 1
ATOM 1559 O O . ASP B 1 76 ? 5.908 36.844 58.837 1.00 27.34 76 ASP B O 1
ATOM 1564 N N . ALA B 1 77 ? 5.442 37.922 56.897 1.00 26.93 77 ALA B N 1
ATOM 1565 C CA . ALA B 1 77 ? 4.137 38.419 57.341 1.00 26.56 77 ALA B CA 1
ATOM 1566 C C . ALA B 1 77 ? 3.111 37.297 57.527 1.00 26.37 77 ALA B C 1
ATOM 1567 O O . ALA B 1 77 ? 2.116 37.489 58.219 1.00 25.46 77 ALA B O 1
ATOM 1569 N N . ASP B 1 78 ? 3.374 36.134 56.915 1.00 26.18 78 ASP B N 1
ATOM 1570 C CA . ASP B 1 78 ? 2.510 34.955 57.029 1.00 26.24 78 ASP B CA 1
ATOM 1571 C C . ASP B 1 78 ? 2.949 33.965 58.108 1.00 26.04 78 ASP B C 1
ATOM 1572 O O . ASP B 1 78 ? 2.328 32.913 58.254 1.00 26.41 78 ASP B O 1
ATOM 1577 N N . PHE B 1 79 ? 4.004 34.295 58.859 1.00 26.27 79 PHE B N 1
ATOM 1578 C CA . PHE B 1 79 ? 4.635 33.335 59.783 1.00 26.19 79 PHE B CA 1
ATOM 1579 C C . PHE B 1 79 ? 3.670 32.791 60.850 1.00 25.90 79 PHE B C 1
ATOM 1580 O O . PHE B 1 79 ? 3.545 31.576 61.016 1.00 25.12 79 PHE B O 1
ATOM 1588 N N . ASP B 1 80 ? 3.008 33.689 61.583 1.00 26.51 80 ASP B N 1
ATOM 1589 C CA . ASP B 1 80 ? 2.038 33.282 62.609 1.00 26.35 80 ASP B CA 1
ATOM 1590 C C . ASP B 1 80 ? 0.912 32.406 62.068 1.00 26.47 80 ASP B C 1
ATOM 1591 O O . ASP B 1 80 ? 0.526 31.424 62.712 1.00 26.52 80 ASP B O 1
ATOM 1596 N N . ARG B 1 81 ? 0.401 32.760 60.885 1.00 26.54 81 ARG B N 1
ATOM 1597 C CA . ARG B 1 81 ? -0.629 31.971 60.194 1.00 26.56 81 ARG B CA 1
ATOM 1598 C C . ARG B 1 81 ? -0.196 30.533 59.932 1.00 26.42 81 ARG B C 1
ATOM 1599 O O . ARG B 1 81 ? -0.955 29.586 60.178 1.00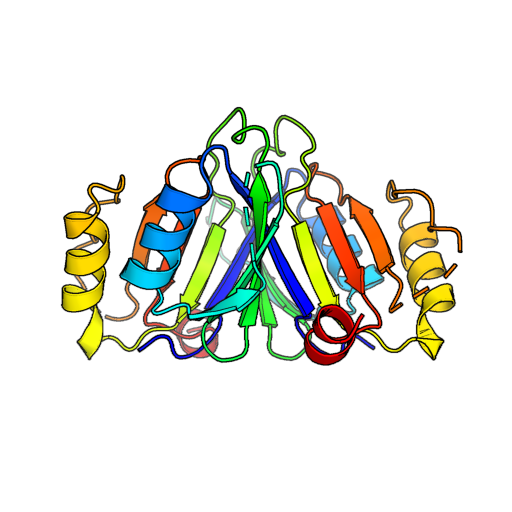 26.64 81 ARG B O 1
ATOM 1601 N N . TYR B 1 82 ? 1.023 30.374 59.420 1.00 25.31 82 TYR B N 1
ATOM 1602 C CA . TYR B 1 82 ? 1.538 29.060 59.084 1.00 24.84 82 TYR B CA 1
ATOM 1603 C C . TYR B 1 82 ? 1.749 28.202 60.335 1.00 24.47 82 TYR B C 1
ATOM 1604 O O . TYR B 1 82 ? 1.411 27.025 60.350 1.00 23.80 82 TYR B O 1
ATOM 1613 N N . ALA B 1 83 ? 2.272 28.817 61.388 1.00 23.76 83 ALA B N 1
ATOM 1614 C CA . ALA B 1 83 ? 2.409 28.153 62.682 1.00 23.94 83 ALA B CA 1
ATOM 1615 C C . ALA B 1 83 ? 1.060 27.671 63.234 1.00 23.75 83 ALA B C 1
ATOM 1616 O O . ALA B 1 83 ? 1.002 26.633 63.895 1.00 23.69 83 ALA B O 1
ATOM 1618 N N . GLU B 1 84 ? -0.011 28.419 62.955 1.00 23.62 84 GLU B N 1
ATOM 1619 C CA . GLU B 1 84 ? -1.341 28.052 63.438 1.00 23.47 84 GLU B CA 1
ATOM 1620 C C . GLU B 1 84 ? -1.907 26.895 62.604 1.00 23.38 84 GLU B C 1
ATOM 1621 O O . GLU B 1 84 ? -2.633 26.052 63.132 1.00 23.64 84 GLU B O 1
ATOM 1623 N N . ARG B 1 85 ? -1.564 26.858 61.318 1.00 22.46 85 ARG B N 1
ATOM 1624 C CA . ARG B 1 85 ? -1.942 25.754 60.424 1.00 23.08 85 ARG B CA 1
ATOM 1625 C C . ARG B 1 85 ? -1.334 24.426 60.881 1.00 22.49 85 ARG B C 1
ATOM 1626 O O . ARG B 1 85 ? -2.033 23.423 60.962 1.00 22.74 85 ARG B O 1
ATOM 1634 N N . VAL B 1 86 ? -0.036 24.443 61.183 1.00 21.60 86 VAL B N 1
ATOM 1635 C CA . VAL B 1 86 ? 0.692 23.254 61.659 1.00 21.87 86 VAL B CA 1
ATOM 1636 C C . VAL B 1 86 ? 0.151 22.777 63.008 1.00 21.83 86 VAL B C 1
ATOM 1637 O O . VAL B 1 86 ? -0.138 21.596 63.191 1.00 21.58 86 VAL B O 1
ATOM 1641 N N . GLY B 1 87 ? 0.036 23.701 63.952 1.00 22.69 87 GLY B N 1
ATOM 1642 C CA . GLY B 1 87 ? -0.624 23.449 65.227 1.00 24.48 87 GLY B CA 1
ATOM 1643 C C . GLY B 1 87 ? -2.039 22.881 65.144 1.00 24.87 87 GLY B C 1
ATOM 1644 O O . GLY B 1 87 ? -2.355 21.909 65.842 1.00 24.81 87 GLY B O 1
ATOM 1645 N N . LYS B 1 88 ? -2.883 23.473 64.296 1.00 25.46 88 LYS B N 1
ATOM 1646 C CA . LYS B 1 88 ? -4.265 23.014 64.130 1.00 26.59 88 LYS B CA 1
ATOM 1647 C C . LYS B 1 88 ? -4.327 21.532 63.771 1.00 26.71 88 LYS B C 1
ATOM 1648 O O . LYS B 1 88 ? -5.290 20.850 64.124 1.00 27.20 88 LYS B O 1
ATOM 1650 N N . LEU B 1 89 ? -3.314 21.058 63.050 1.00 26.59 89 LEU B N 1
ATOM 1651 C CA . LEU B 1 89 ? -3.234 19.654 62.646 1.00 26.91 89 LEU B CA 1
ATOM 1652 C C . LEU B 1 89 ? -2.650 18.713 63.704 1.00 26.45 89 LEU B C 1
ATOM 1653 O O . LEU B 1 89 ? -2.507 17.501 63.448 1.00 27.19 89 LEU B O 1
ATOM 1658 N N . GLY B 1 90 ? -2.286 19.243 64.866 1.00 25.31 90 GLY B N 1
ATOM 1659 C CA . GLY B 1 90 ? -1.671 18.420 65.902 1.00 25.64 90 GLY B CA 1
ATOM 1660 C C . GLY B 1 90 ? -0.309 17.840 65.498 1.00 25.31 90 GLY B C 1
ATOM 1661 O O . GLY B 1 90 ? 0.124 16.806 66.009 1.00 25.62 90 GLY B O 1
ATOM 1662 N N . LEU B 1 91 ? 0.374 18.497 64.570 1.00 24.44 91 LEU B N 1
ATOM 1663 C CA . LEU B 1 91 ? 1.691 18.036 64.149 1.00 23.49 91 LEU B CA 1
ATOM 1664 C C . LEU B 1 91 ? 2.743 18.410 65.158 1.00 23.23 91 LEU B C 1
ATOM 1665 O O . LEU B 1 91 ? 2.670 19.478 65.780 1.00 22.47 91 LEU B O 1
ATOM 1670 N N . ASP B 1 92 ? 3.743 17.546 65.291 1.00 22.40 92 ASP B N 1
ATOM 1671 C CA . ASP B 1 92 ? 4.836 17.779 66.218 1.00 22.21 92 ASP B CA 1
ATOM 1672 C C . ASP B 1 92 ? 5.676 18.939 65.673 1.00 21.99 92 ASP B C 1
ATOM 1673 O O . ASP B 1 92 ? 6.289 18.841 64.615 1.00 21.20 92 ASP B O 1
ATOM 1678 N N . MET B 1 93 ? 5.672 20.058 66.385 1.00 22.27 93 MET B N 1
ATOM 1679 C CA . MET B 1 93 ? 6.293 21.287 65.885 1.00 22.79 93 MET B CA 1
ATOM 1680 C C . MET B 1 93 ? 7.266 21.873 66.919 1.00 22.84 93 MET B C 1
ATOM 1681 O O . MET B 1 93 ? 6.965 21.919 68.119 1.00 20.15 93 MET B O 1
ATOM 1686 N N . ARG B 1 94 ? 8.433 22.307 66.443 1.00 23.55 94 ARG B N 1
ATOM 1687 C CA . ARG B 1 94 ? 9.416 22.956 67.307 1.00 25.00 94 ARG B CA 1
ATOM 1688 C C . ARG B 1 94 ? 8.858 24.352 67.665 1.00 25.31 94 ARG B C 1
ATOM 1689 O O . ARG B 1 94 ? 8.442 25.096 66.780 1.00 23.26 94 ARG B O 1
ATOM 1697 N N . PRO B 1 95 ? 8.786 24.695 68.952 1.00 27.34 95 PRO B N 1
ATOM 1698 C CA . PRO B 1 95 ? 8.311 26.034 69.339 1.00 29.22 95 PRO B CA 1
ATOM 1699 C C . PRO B 1 95 ? 9.152 27.097 68.606 1.00 31.79 95 PRO B C 1
ATOM 1700 O O . PRO B 1 95 ? 10.379 27.040 68.685 1.00 31.98 95 PRO B O 1
ATOM 1704 N N . PRO B 1 96 ? 8.528 28.007 67.861 1.00 34.29 96 PRO B N 1
ATOM 1705 C CA . PRO B 1 96 ? 9.288 28.984 67.067 1.00 36.06 96 PRO B CA 1
ATOM 1706 C C . PRO B 1 96 ? 10.238 29.809 67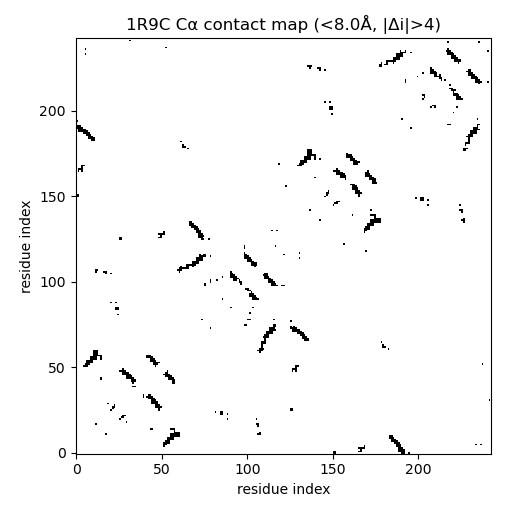.935 1.00 37.81 96 PRO B C 1
ATOM 1707 O O . PRO B 1 96 ? 9.836 30.282 69.012 1.00 37.56 96 PRO B O 1
ATOM 1711 N N . ARG B 1 97 ? 11.485 29.946 67.484 1.00 39.68 97 ARG B N 1
ATOM 1712 C CA . ARG B 1 97 ? 12.456 30.802 68.155 1.00 41.88 97 ARG B CA 1
ATOM 1713 C C . ARG B 1 97 ? 11.967 32.260 68.106 1.00 43.34 97 ARG B C 1
ATOM 1714 O O . ARG B 1 97 ? 11.710 32.785 67.016 1.00 44.15 97 ARG B O 1
ATOM 1716 N N . PRO B 1 98 ? 11.786 32.887 69.275 1.00 44.78 98 PRO B N 1
ATOM 1717 C CA . PRO B 1 98 ? 11.335 34.290 69.360 1.00 45.55 98 PRO B CA 1
ATOM 1718 C C . PRO B 1 98 ? 12.172 35.267 68.518 1.00 46.26 98 PRO B C 1
ATOM 1719 O O . PRO B 1 98 ? 13.232 35.739 68.947 1.00 46.59 98 PRO B O 1
ATOM 1723 N N . ARG B 1 99 ? 11.676 35.548 67.315 1.00 46.82 99 ARG B N 1
ATOM 1724 C CA . ARG B 1 99 ? 12.304 36.480 66.382 1.00 47.28 99 ARG B CA 1
ATOM 1725 C C . ARG B 1 99 ? 11.220 37.245 65.613 1.00 47.46 99 ARG B C 1
ATOM 1726 O O . ARG B 1 99 ? 10.117 37.492 66.114 1.00 47.47 99 ARG B O 1
ATOM 1728 N N . GLU B 1 103 ? 14.772 39.866 60.346 1.00 32.16 103 GLU B N 1
ATOM 1729 C CA . GLU B 1 103 ? 14.608 38.464 60.854 1.00 32.31 103 GLU B CA 1
ATOM 1730 C C . GLU B 1 103 ? 15.346 37.421 59.995 1.00 32.03 103 GLU B C 1
ATOM 1731 O O . GLU B 1 103 ? 16.519 37.609 59.639 1.00 32.54 103 GLU B O 1
ATOM 1733 N N . GLY B 1 104 ? 14.631 36.341 59.670 1.00 31.53 104 GLY B N 1
ATOM 1734 C CA . GLY B 1 104 ? 15.147 35.151 59.002 1.00 30.16 104 GLY B CA 1
ATOM 1735 C C . GLY B 1 104 ? 14.660 33.946 59.806 1.00 29.15 104 GLY B C 1
ATOM 1736 O O . GLY B 1 104 ? 15.451 33.268 60.457 1.00 30.30 104 GLY B O 1
ATOM 1737 N N . ARG B 1 105 ? 13.357 33.690 59.780 1.00 27.57 105 ARG B N 1
ATOM 1738 C CA . ARG B 1 105 ? 12.715 32.768 60.726 1.00 26.52 105 ARG B CA 1
ATOM 1739 C C . ARG B 1 105 ? 12.295 31.416 60.114 1.00 25.09 105 ARG B C 1
ATOM 1740 O O . ARG B 1 105 ? 12.088 31.309 58.902 1.00 25.54 105 ARG B O 1
ATOM 1748 N N . SER B 1 106 ? 12.146 30.395 60.957 1.00 24.13 106 SER B N 1
ATOM 1749 C CA . SER B 1 106 ? 11.679 29.075 60.474 1.00 23.86 106 SER B CA 1
ATOM 1750 C C . SER B 1 106 ? 10.648 28.421 61.392 1.00 23.19 106 SER B C 1
ATOM 1751 O O . SER B 1 106 ? 10.683 28.607 62.601 1.00 22.78 106 SER B O 1
ATOM 1754 N N . ILE B 1 107 ? 9.771 27.618 60.792 1.00 22.91 107 ILE B N 1
ATOM 1755 C CA . ILE B 1 107 ? 8.913 26.694 61.512 1.00 21.81 107 ILE B CA 1
ATOM 1756 C C . ILE B 1 107 ? 9.350 25.306 61.093 1.00 21.60 107 ILE B C 1
ATOM 1757 O O . ILE B 1 107 ? 9.385 25.012 59.907 1.00 20.47 107 ILE B O 1
ATOM 1762 N N . TYR B 1 108 ? 9.677 24.461 62.068 1.00 20.93 108 TYR B N 1
ATOM 1763 C CA . TYR B 1 108 ? 10.040 23.079 61.800 1.00 20.91 108 TYR B CA 1
ATOM 1764 C C . TYR B 1 108 ? 8.965 22.166 62.352 1.00 20.32 108 TYR B C 1
ATOM 1765 O O . TYR B 1 108 ? 8.481 22.406 63.447 1.00 19.00 108 TYR B O 1
ATOM 1774 N N . PHE B 1 109 ? 8.585 21.135 61.590 1.00 19.91 109 PHE B N 1
ATOM 1775 C CA . PHE B 1 109 ? 7.591 20.151 62.055 1.00 20.44 109 PHE B CA 1
ATOM 1776 C C . PHE B 1 109 ? 7.810 18.783 61.417 1.00 20.37 109 PHE B C 1
ATOM 1777 O O . PHE B 1 109 ? 8.474 18.707 60.396 1.00 20.13 109 PHE B O 1
ATOM 1785 N N . TYR B 1 110 ? 7.316 17.713 62.058 1.00 20.69 110 TYR B N 1
ATOM 1786 C CA . TYR B 1 110 ? 7.271 16.382 61.419 1.00 21.30 110 TYR B CA 1
ATOM 1787 C C . TYR B 1 110 ? 5.871 16.136 60.898 1.00 21.95 110 TYR B C 1
ATOM 1788 O O . TYR B 1 110 ? 4.887 16.619 61.487 1.00 21.46 110 TYR B O 1
ATOM 1797 N N . ASP B 1 111 ? 5.738 15.374 59.806 1.00 22.17 111 ASP B N 1
ATOM 1798 C CA . ASP B 1 111 ? 4.401 14.951 59.458 1.00 22.65 111 ASP B CA 1
ATOM 1799 C C . ASP B 1 111 ? 4.130 13.727 60.337 1.00 23.32 111 ASP B C 1
ATOM 1800 O O . ASP B 1 111 ? 4.743 13.598 61.408 1.00 23.42 111 ASP B O 1
ATOM 1805 N N . ASP B 1 112 ? 3.256 12.821 59.878 1.00 22.91 112 ASP B N 1
ATOM 1806 C CA . ASP B 1 112 ? 2.928 11.616 60.653 1.00 23.07 112 ASP B CA 1
ATOM 1807 C C . ASP B 1 112 ? 3.876 10.467 60.382 1.00 22.87 112 ASP B C 1
ATOM 1808 O O . ASP B 1 112 ? 3.721 9.377 60.951 1.00 21.40 112 ASP B O 1
ATOM 1813 N N . ASP B 1 113 ? 4.844 10.693 59.499 1.00 21.42 113 ASP B N 1
ATOM 1814 C CA . ASP B 1 113 ? 5.694 9.617 59.024 1.00 21.38 113 ASP B CA 1
ATOM 1815 C C . ASP B 1 113 ? 7.157 9.957 59.132 1.00 21.30 113 ASP B C 1
ATOM 1816 O O . ASP B 1 113 ? 7.973 9.509 58.331 1.00 20.65 113 ASP B O 1
ATOM 1821 N N . ASN B 1 114 ? 7.480 10.756 60.146 1.00 19.80 114 ASN B N 1
ATOM 1822 C CA . ASN B 1 114 ? 8.865 11.121 60.425 1.00 20.06 114 ASN B CA 1
ATOM 1823 C C . ASN B 1 114 ? 9.590 11.920 59.341 1.00 19.40 114 ASN B C 1
ATOM 1824 O O . ASN B 1 114 ? 10.818 11.940 59.305 1.00 20.87 114 ASN B O 1
ATOM 1829 N N . HIS B 1 115 ? 8.854 12.595 58.472 1.00 20.02 115 HIS B N 1
ATOM 1830 C CA . HIS B 1 115 ? 9.513 13.498 57.504 1.00 20.14 115 HIS B CA 1
ATOM 1831 C C . HIS B 1 115 ? 9.574 14.876 58.109 1.00 19.19 115 HIS B C 1
ATOM 1832 O O . HIS B 1 115 ? 8.541 15.417 58.441 1.00 18.65 115 HIS B O 1
ATOM 1839 N N . MET B 1 116 ? 10.771 15.444 58.230 1.00 19.57 116 MET B N 1
ATOM 1840 C CA . MET B 1 116 ? 10.865 16.814 58.697 1.00 19.73 116 MET B CA 1
ATOM 1841 C C . MET B 1 116 ? 10.678 17.822 57.546 1.00 20.14 116 MET B C 1
ATOM 1842 O O . MET B 1 116 ? 11.309 17.707 56.491 1.00 19.64 116 MET B O 1
ATOM 1847 N N . PHE B 1 117 ? 9.811 18.802 57.792 1.00 19.87 117 PHE B N 1
ATOM 1848 C CA . PHE B 1 117 ? 9.558 19.907 56.876 1.00 20.36 117 PHE B CA 1
ATOM 1849 C C . PHE B 1 117 ? 9.875 21.192 57.592 1.00 19.86 117 PHE B C 1
ATOM 1850 O O . PHE B 1 117 ? 9.868 21.226 58.821 1.00 19.73 117 PHE B O 1
ATOM 1858 N N . GLU B 1 118 ? 10.149 22.237 56.811 1.00 19.84 118 GLU B N 1
ATOM 1859 C CA . GLU B 1 118 ? 10.495 23.548 57.332 1.00 20.39 118 GLU B CA 1
ATOM 1860 C C . GLU B 1 118 ? 9.775 24.597 56.470 1.00 20.22 118 GLU B C 1
ATOM 1861 O O . GLU B 1 118 ? 9.653 24.438 55.250 1.00 19.62 118 GLU B O 1
ATOM 1867 N N . LEU B 1 119 ? 9.246 25.637 57.117 1.00 20.27 119 LEU B N 1
ATOM 1868 C CA . LEU B 1 119 ? 8.763 26.815 56.416 1.00 20.48 119 LEU B CA 1
ATOM 1869 C C . LEU B 1 119 ? 9.724 27.924 56.818 1.00 20.45 119 LEU B C 1
ATOM 1870 O O . LEU B 1 119 ? 9.965 28.145 58.005 1.00 19.91 119 LEU B O 1
ATOM 1875 N N . HIS B 1 120 ? 10.278 28.613 55.829 1.00 20.29 120 HIS B N 1
ATOM 1876 C CA . HIS B 1 120 ? 11.397 29.500 56.077 1.00 19.76 120 HIS B CA 1
ATOM 1877 C C . HIS B 1 120 ? 11.113 30.849 55.413 1.00 19.92 120 HIS B C 1
ATOM 1878 O O . HIS B 1 120 ? 10.715 30.883 54.249 1.00 19.73 120 HIS B O 1
ATOM 1885 N N . THR B 1 121 ? 11.310 31.949 56.151 1.00 20.01 121 THR B N 1
ATOM 1886 C CA . THR B 1 121 ? 11.050 33.299 55.617 1.00 20.10 121 THR B CA 1
ATOM 1887 C C . THR B 1 121 ? 12.247 33.993 54.933 1.00 20.51 121 THR B C 1
ATOM 1888 O O . THR B 1 121 ? 12.064 35.055 54.326 1.00 20.96 121 THR B O 1
ATOM 1892 N N . GLY B 1 122 ? 13.457 33.448 55.081 1.00 20.52 122 GLY B N 1
ATOM 1893 C CA . GLY B 1 122 ? 14.669 34.086 54.549 1.00 19.69 122 GLY B CA 1
ATOM 1894 C C . GLY B 1 122 ? 15.135 33.567 53.186 1.00 19.88 122 GLY B C 1
ATOM 1895 O O . GLY B 1 122 ? 14.552 32.643 52.633 1.00 18.30 122 GLY B O 1
ATOM 1896 N N . THR B 1 123 ? 16.172 34.185 52.618 1.00 20.78 123 THR B N 1
ATOM 1897 C CA . THR B 1 123 ? 16.691 33.744 51.325 1.00 21.44 123 THR B CA 1
ATOM 1898 C C . THR B 1 123 ? 18.138 33.325 51.484 1.00 21.99 123 THR B C 1
ATOM 1899 O O . THR B 1 123 ? 18.780 33.618 52.495 1.00 21.27 123 THR B O 1
ATOM 1903 N N . LEU B 1 124 ? 18.657 32.659 50.464 1.00 23.20 124 LEU B N 1
ATOM 1904 C CA . LEU B 1 124 ? 20.058 32.274 50.432 1.00 24.14 124 LEU B CA 1
ATOM 1905 C C . LEU B 1 124 ? 20.943 33.483 50.521 1.00 25.47 124 LEU B C 1
ATOM 1906 O O . LEU B 1 124 ? 21.861 33.507 51.339 1.00 25.33 124 LEU B O 1
ATOM 1911 N N . THR B 1 125 ? 20.662 34.485 49.679 1.00 26.96 125 THR B N 1
ATOM 1912 C CA . THR B 1 125 ? 21.398 35.750 49.674 1.00 28.83 125 THR B CA 1
ATOM 1913 C C . THR B 1 125 ? 21.506 36.348 51.078 1.00 29.63 125 THR B C 1
ATOM 1914 O O . THR B 1 125 ? 22.600 36.710 51.515 1.00 30.16 125 THR B O 1
ATOM 1918 N N . GLU B 1 126 ? 20.374 36.446 51.773 1.00 30.72 126 GLU B N 1
ATOM 1919 C CA . GLU B 1 126 ? 20.337 37.008 53.125 1.00 32.31 126 GLU B CA 1
ATOM 1920 C C . GLU B 1 126 ? 21.211 36.177 54.051 1.00 32.84 126 GLU B C 1
ATOM 1921 O O . GLU B 1 126 ? 22.011 36.724 54.810 1.00 33.22 126 GLU B O 1
ATOM 1927 N N . ARG B 1 127 ? 21.056 34.857 53.965 1.00 33.24 127 ARG B N 1
ATOM 1928 C CA . ARG B 1 127 ? 21.810 33.919 54.790 1.00 34.16 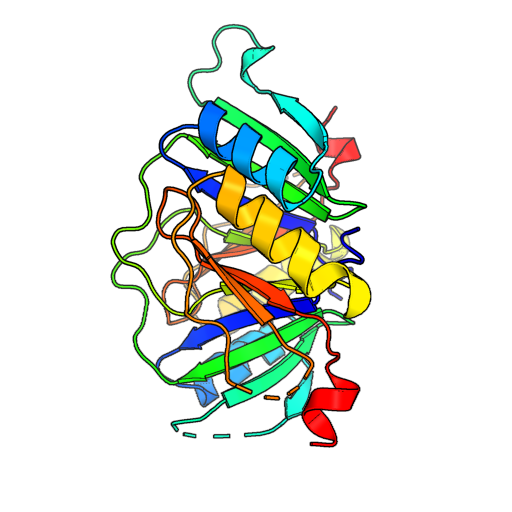127 ARG B CA 1
ATOM 1929 C C . ARG B 1 127 ? 23.321 34.047 54.546 1.00 34.20 127 ARG B C 1
ATOM 1930 O O . ARG B 1 127 ? 24.111 34.008 55.499 1.00 34.36 127 ARG B O 1
ATOM 1938 N N . LEU B 1 128 ? 23.713 34.245 53.285 1.00 34.29 128 LEU B N 1
ATOM 1939 C CA . LEU B 1 128 ? 25.118 34.455 52.938 1.00 34.69 128 LEU B CA 1
ATOM 1940 C C . LEU B 1 128 ? 25.705 35.735 53.537 1.00 35.25 128 LEU B C 1
ATOM 1941 O O . LEU B 1 128 ? 26.914 35.962 53.440 1.00 35.39 128 LEU B O 1
ATOM 1946 N N . ALA B 1 129 ? 24.863 36.560 54.162 1.00 35.67 129 ALA B N 1
ATOM 1947 C CA . ALA B 1 129 ? 25.347 37.778 54.824 1.00 35.93 129 ALA B CA 1
ATOM 1948 C C . ALA B 1 129 ? 25.651 37.548 56.312 1.00 35.97 129 ALA B C 1
ATOM 1949 O O . ALA B 1 129 ? 26.794 37.372 56.729 1.00 36.29 129 ALA B O 1
#

CATH classification: 3.10.180.10

B-factor: mean 26.13, std 6.8, range [11.76, 55.43]

Organism: Mesorhizobium japonicum (strain LMG 29417 / CECT 9101 / MAFF 303099) (NCBI:txid266835)

Radius of gyration: 17.7 Å; Cα contacts (8 Å, |Δi|>4): 525; chains: 2; bounding box: 43×40×44 Å

InterPro domains:
  IPR004360 Glyoxalase/fosfomycin resistance/dioxygenase domain [PF00903] (5-119)
  IPR029068 Glyoxalase/Bleomycin resistance protein/Dihydroxybiphenyl dioxygenase [G3DSA:3.10.180.10] (1-139)
  IPR029068 Glyoxalase/Bleomycin resistance protein/Dihydroxybiphenyl dioxygenase [SSF54593] (1-122)
  IPR037434 Fosfomycin resistance protein FosX [cd08364] (2-130)
  IPR037523 Vicinal oxygen chelate (VOC), core domain [PS51819] (4-122)
  IPR051332 Fosfomycin Resistance Enzymes [PTHR36113] (4-122)

Solvent-accessible surface area: 12165 Å² total; per-residue (Å²): 161,22,100,22,42,12,11,0,4,12,18,0,138,65,2,88,79,2,2,139,0,1,55,27,0,5,109,6,155,60,32,57,17,4,82,127,87,85,211,40,175,77,63,32,26,4,0,46,5,69,130,11,11,1,5,0,66,90,27,145,29,34,75,119,105,36,58,24,11,12,0,1,36,0,67,69,79,28,16,94,143,6,29,123,85,0,46,100,30,65,16,82,76,85,101,94,175,155,89,103,21,5,24,0,21,4,58,2,37,11,11,2,3,0,16,15,3,54,25,107,94,123,67,90,122,159,23,87,20,42,14,13,0,3,13,13,0,141,75,18,131,71,2,20,140,0,2,74,27,0,3,78,8,145,69,41,97,89,127,68,45,29,6,0,30,4,64,133,12,14,0,5,0,56,68,21,131,23,36,91,55,110,42,154,25,24,12,0,1,37,0,62,55,96,49,4,109,56,4,18,67,86,0,41,90,13,68,13,83,54,94,107,45,57,144,90,124,48,45,15,0,55,2,20,5,64,4,36,11,25,2,4,0,17,13,5,54,26,108,111,135,82,126

Nearest PDB structures (foldseek):
  1r9c-assembly1_A  TM=1.008E+00  e=4.791E-28  Mesorhizobium loti
  2p7q-assembly4_A  TM=9.522E-01  e=4.770E-18  Listeria monocytogenes EGD-e
  2p7q-assembly4_B  TM=9.397E-01  e=7.912E-18  Listeria monocytogenes EGD-e
  2p7p-assembly4_B  TM=9.349E-01  e=5.988E-17  Listeria monocytogenes EGD-e
  2p7m-assembly4_B  TM=9.260E-01  e=4.097E-17  Listeria monocytogenes EGD-e

Sequence (243 aa):
MIEGLSHMTFIVRDLERMTRILEGVFDAREVYASDTEQFSLSREKFFLIGDIWVAIMQGEKLAERSYNHIAFKIDDADFDRYAERVGKLGLDMRPPRPGRSIYFYDDDNHMFELHTGTLTERLARMIEGLSHMTFIVRDLERMTRILEGVFDAREVYASREKFFLIGDIWVAIMQGEKLAERSYNHIAFKIDDADFDRYAERVGKLGLDMRPPRPREGRSIYFYDDDNHMFELHTGTLTERLA

Secondary structure (DSSP, 8-state):
-EEEEEEEEEEES-HHHHHHHHHHHH--EEEEEGGGSTT--S-EEEEEETTEEEEEEE-PPPSS--S-EEEEE--GGGHHHHHHHHHHHT--BPPPP---EEEEE-TTS-EEEEE---HHHHHH-/---EEEEEEEEES-HHHHHHHHHHHH--EEEE---EEEEEETTEEEEEEESPPPSS--S-EEEEEE-GGGHHHHHHHHHHTT--BPPPP-----EEEEE-TTS-EEEEE---HHHHT-